Protein AF-A0A382FB65-F1 (afdb_monomer)

InterPro domains:
  IPR011604 PD-(D/E)XK endonuclease-like domain superfamily [G3DSA:3.90.320.10] (6-206)

Mean predicted aligned error: 3.59 Å

pLDDT: mean 94.36, std 4.96, range [77.88, 98.69]

Foldseek 3Di:
DDDPLVVVLVVLVVVVVVVCCVPPVPLQQAAELLCFPPDLLVVCCCHVVVDDDDDDDSVVSVVVVVVVVVLVVVLVVVVVVCVVVVWDKAAQDWFDDVVLSYIYGAHMAGQVQLAGEDEEEDEPVLVCLQDPPNHNCVSVLSVLLSQLCVVLRCVVVVGDRPWYWYWYAYPVPRDIDIDTHDNVSVVVNVVRSVVSVVQPVVPRHD

Secondary structure (DSSP, 8-state):
---HHHHHHHHHHHHHHHHHHHHHTT-TTSEEGGGTTS-HHHHIIIIIS-PPPPPPPHHHHHHHHHHHHHHHHHHHHHHHHHHHHT--EEEEEEEEEGGGTEEEEEEEEETTTTEEEEEEEE-HHHHHHHHSTT--GGGGHHHHHHHHHHHHHHHHTT----EEEEEEEETTT--EEEEE--THHHHHHHHHHHHHHHHHHTSS--

Radius of gyration: 18.07 Å; Cα contacts (8 Å, |Δi|>4): 282; chains: 1; bounding box: 47×38×48 Å

Solvent-accessible surface area (backbone atoms only — not comparable to full-atom values): 11468 Å² total; per-residue (Å²): 131,90,59,67,65,60,54,52,48,51,53,51,48,56,53,48,49,59,50,43,52,79,71,45,66,96,44,69,82,47,44,51,36,90,54,32,77,56,63,63,48,60,51,42,40,49,54,73,68,57,52,82,79,78,85,75,55,67,70,58,50,50,55,48,50,54,40,51,53,52,51,53,51,56,46,51,52,50,49,55,52,23,66,78,66,76,49,62,66,47,60,68,40,76,46,69,40,76,96,63,44,35,31,44,66,44,53,34,34,36,58,91,70,14,34,36,41,38,75,39,71,37,47,62,70,58,46,42,49,41,71,40,100,86,29,39,64,73,81,45,46,33,58,45,25,23,50,9,43,55,48,39,46,40,47,77,69,73,47,69,76,74,40,39,32,39,40,38,34,30,74,78,77,69,50,71,50,78,44,83,44,66,73,70,26,23,61,48,22,53,52,50,43,54,50,52,58,54,41,55,73,77,46,85,54,132

Nearest PDB structures (foldseek):
  5zyt-assembly2_B  TM=7.470E-01  e=3.017E-04  Homo sapiens
  8xa9-assembly2_B  TM=7.009E-01  e=2.349E-04  Homo sapiens
  3h4r-assembly1_A  TM=6.101E-01  e=4.341E-05  Escherichia coli K-12
  5zyu-assembly2_B  TM=4.968E-01  e=1.424E-04  Homo sapiens
  5ize-assembly1_A  TM=4.546E-01  e=1.160E+00  Hantaan virus 76-118

Organism: NCBI:txid408172

Structure (mmCIF, N/CA/C/O backbone):
data_AF-A0A382FB65-F1
#
_entry.id   AF-A0A382FB65-F1
#
loop_
_atom_site.group_PDB
_atom_site.id
_atom_site.type_symbol
_atom_site.label_atom_id
_atom_site.label_alt_id
_atom_site.label_comp_id
_atom_site.label_asym_id
_atom_site.label_entity_id
_atom_site.label_seq_id
_atom_site.pdbx_PDB_ins_code
_atom_site.Cartn_x
_atom_site.Cartn_y
_atom_site.Cartn_z
_atom_site.occupancy
_atom_site.B_iso_or_equiv
_atom_site.auth_seq_id
_atom_site.auth_comp_id
_atom_site.auth_asym_id
_atom_site.auth_atom_id
_atom_site.pdbx_PDB_model_num
ATOM 1 N N . MET A 1 1 ? 30.726 18.212 19.675 1.00 82.69 1 MET A N 1
ATOM 2 C CA . MET A 1 1 ? 29.339 18.648 19.953 1.00 82.69 1 MET A CA 1
ATOM 3 C C . MET A 1 1 ? 28.434 17.548 19.428 1.00 82.69 1 MET A C 1
ATOM 5 O O . MET A 1 1 ? 28.800 16.966 18.420 1.00 82.69 1 MET A O 1
ATOM 9 N N . ILE A 1 2 ? 27.359 17.194 20.128 1.00 92.12 2 ILE A N 1
ATOM 10 C CA . ILE A 1 2 ? 26.458 16.117 19.688 1.00 92.12 2 ILE A CA 1
ATOM 11 C C . ILE A 1 2 ? 25.580 16.652 18.548 1.00 92.12 2 ILE A C 1
ATOM 13 O O . ILE A 1 2 ? 24.953 17.694 18.733 1.00 92.12 2 ILE A O 1
ATOM 17 N N . ASP A 1 3 ? 25.543 15.957 17.407 1.00 95.50 3 ASP A N 1
ATOM 18 C CA . ASP A 1 3 ? 24.659 16.279 16.280 1.00 95.50 3 ASP A CA 1
ATOM 19 C C . ASP A 1 3 ? 23.391 15.419 16.339 1.00 95.50 3 ASP A C 1
ATOM 21 O O . ASP A 1 3 ? 23.409 14.211 16.107 1.00 95.50 3 ASP A O 1
ATOM 25 N N . LEU A 1 4 ? 22.271 16.049 16.687 1.00 95.44 4 LEU A N 1
ATOM 26 C CA . LEU A 1 4 ? 20.990 15.361 16.806 1.00 95.44 4 LEU A CA 1
ATOM 27 C C . LEU A 1 4 ? 20.395 14.973 15.442 1.00 95.44 4 LEU A C 1
ATOM 29 O O . LEU A 1 4 ? 19.645 13.999 15.377 1.00 95.44 4 LEU A O 1
ATOM 33 N N . PHE A 1 5 ? 20.716 15.704 14.367 1.00 94.31 5 PHE A N 1
ATOM 34 C CA . PHE A 1 5 ? 20.227 15.388 13.024 1.00 94.31 5 PHE A CA 1
ATOM 35 C C . PHE A 1 5 ? 20.862 14.097 12.522 1.00 94.31 5 PHE A C 1
ATOM 37 O O . PHE A 1 5 ? 20.145 13.196 12.098 1.00 94.31 5 PHE A O 1
ATOM 44 N N . GLU A 1 6 ? 22.184 13.984 12.655 1.00 95.31 6 GLU A N 1
ATOM 45 C CA . GLU A 1 6 ? 22.926 12.781 12.275 1.00 95.31 6 GLU A CA 1
ATOM 46 C C . GLU A 1 6 ? 22.459 11.557 13.078 1.00 95.31 6 GLU A C 1
ATOM 48 O O . GLU A 1 6 ? 22.200 10.502 12.503 1.00 95.31 6 GLU A O 1
ATOM 53 N N . ILE A 1 7 ? 22.263 11.702 14.397 1.00 96.62 7 ILE A N 1
ATOM 54 C CA . ILE A 1 7 ? 21.749 10.614 15.246 1.00 96.62 7 ILE A CA 1
ATOM 55 C C . ILE A 1 7 ? 20.376 10.134 14.762 1.00 96.62 7 ILE A C 1
ATOM 57 O O . ILE A 1 7 ? 20.132 8.928 14.694 1.00 96.62 7 ILE A O 1
ATOM 61 N N . TYR A 1 8 ? 19.468 11.059 14.443 1.00 96.25 8 TYR A N 1
ATOM 62 C CA . TYR A 1 8 ? 18.125 10.698 13.998 1.00 96.25 8 TYR A CA 1
ATOM 63 C C . TYR A 1 8 ? 18.118 10.087 12.592 1.00 96.25 8 TYR A C 1
ATOM 65 O O . TYR A 1 8 ? 17.403 9.113 12.359 1.00 96.25 8 TYR A O 1
ATOM 73 N N . ASP A 1 9 ? 18.931 10.611 11.674 1.00 95.69 9 ASP A N 1
ATOM 74 C CA . ASP A 1 9 ? 19.049 10.082 10.315 1.00 95.69 9 ASP A CA 1
ATOM 75 C C . ASP A 1 9 ? 19.632 8.668 10.317 1.00 95.69 9 ASP A C 1
ATOM 77 O O . ASP A 1 9 ? 19.057 7.778 9.691 1.00 95.69 9 ASP A O 1
ATOM 81 N N . ASN A 1 10 ? 20.694 8.431 11.092 1.00 94.69 10 ASN A N 1
ATOM 82 C CA . ASN A 1 10 ? 21.280 7.100 11.254 1.00 94.69 10 ASN A CA 1
ATOM 83 C C . ASN A 1 10 ? 20.271 6.120 11.864 1.00 94.69 10 ASN A C 1
ATOM 85 O O . ASN A 1 10 ? 20.082 5.028 11.340 1.00 94.69 10 ASN A O 1
ATOM 89 N N . TYR A 1 11 ? 19.524 6.542 12.891 1.00 95.31 11 TYR A N 1
ATOM 90 C CA . TYR A 1 11 ? 18.455 5.722 13.465 1.00 95.31 11 TYR A CA 1
ATOM 91 C C . TYR A 1 11 ? 17.378 5.330 12.434 1.00 95.31 11 TYR A C 1
ATOM 93 O O . TYR A 1 11 ? 16.867 4.208 12.462 1.00 95.31 11 TYR A O 1
ATOM 101 N N . ILE A 1 12 ? 17.004 6.239 11.524 1.00 94.94 12 ILE A N 1
ATOM 102 C CA . ILE A 1 12 ? 16.047 5.932 10.449 1.00 94.94 12 ILE A CA 1
ATOM 103 C C . ILE A 1 12 ? 16.643 4.931 9.453 1.00 94.94 12 ILE A C 1
ATOM 105 O O . ILE A 1 12 ? 15.925 4.028 9.016 1.00 94.94 12 ILE A O 1
ATOM 109 N N . LEU A 1 13 ? 17.918 5.084 9.088 1.00 90.69 13 LEU A N 1
ATOM 110 C CA . LEU A 1 13 ? 18.604 4.178 8.164 1.00 90.69 13 LEU A CA 1
ATOM 111 C C . LEU A 1 13 ? 18.709 2.762 8.742 1.00 90.69 13 LEU A C 1
ATOM 113 O O . LEU A 1 13 ? 18.286 1.822 8.074 1.00 90.69 13 LEU A O 1
ATOM 117 N N . ASP A 1 14 ? 19.112 2.624 10.006 1.00 90.94 14 ASP A N 1
ATOM 118 C CA . ASP A 1 14 ? 19.167 1.327 10.693 1.00 90.94 14 ASP A CA 1
ATOM 119 C C . ASP A 1 14 ? 17.791 0.636 10.684 1.00 90.94 14 ASP A C 1
ATOM 121 O O . ASP A 1 14 ? 17.655 -0.545 10.366 1.00 90.94 14 ASP A O 1
ATOM 125 N N . LYS A 1 15 ? 16.721 1.395 10.966 1.00 89.06 15 LYS A N 1
ATOM 126 C CA . LYS A 1 15 ? 15.343 0.876 10.940 1.00 89.06 15 LYS A CA 1
ATOM 127 C C . LYS A 1 15 ? 14.882 0.465 9.545 1.00 89.06 15 LYS A C 1
ATOM 129 O O . LYS A 1 15 ? 14.122 -0.497 9.418 1.00 89.06 15 LYS A O 1
ATOM 134 N N . ARG A 1 16 ? 15.292 1.198 8.507 1.00 84.81 16 ARG A N 1
ATOM 135 C CA . ARG A 1 16 ? 15.015 0.834 7.112 1.00 84.81 16 ARG A CA 1
ATOM 136 C C . ARG A 1 16 ? 15.675 -0.497 6.788 1.00 84.81 16 ARG A C 1
ATOM 138 O O . ARG A 1 16 ? 15.003 -1.341 6.205 1.00 84.81 16 ARG A O 1
ATOM 145 N N . ASP A 1 17 ? 16.935 -0.671 7.160 1.00 82.75 17 ASP A N 1
ATOM 146 C CA . ASP A 1 17 ? 17.715 -1.862 6.820 1.00 82.75 17 ASP A CA 1
ATOM 147 C C . ASP A 1 17 ? 17.138 -3.099 7.509 1.00 82.75 17 ASP A C 1
ATOM 149 O O . ASP A 1 17 ? 16.812 -4.068 6.828 1.00 82.75 17 ASP A O 1
ATOM 153 N N . GLU A 1 18 ? 16.802 -3.002 8.801 1.00 83.44 18 GLU A N 1
ATOM 154 C CA . GLU A 1 18 ? 16.076 -4.058 9.522 1.00 83.44 18 GLU A CA 1
ATOM 155 C C . GLU A 1 18 ? 14.759 -4.460 8.825 1.00 83.44 18 GLU A C 1
ATOM 157 O O . GLU A 1 18 ? 14.391 -5.637 8.782 1.00 83.44 18 GLU A O 1
ATOM 162 N N . ASN A 1 19 ? 13.997 -3.483 8.320 1.00 80.19 19 ASN A N 1
ATOM 163 C CA . ASN A 1 19 ? 12.738 -3.742 7.620 1.00 80.19 19 ASN A CA 1
ATOM 164 C C . ASN A 1 19 ? 12.969 -4.305 6.216 1.00 80.19 19 ASN A C 1
ATOM 166 O O . ASN A 1 19 ? 12.187 -5.141 5.760 1.00 80.19 19 ASN A O 1
ATOM 170 N N . TYR A 1 20 ? 14.006 -3.832 5.526 1.00 77.88 20 TYR A N 1
ATOM 171 C CA . TYR A 1 20 ? 14.356 -4.278 4.189 1.00 77.88 20 TYR A CA 1
ATOM 172 C C . TYR A 1 20 ? 14.809 -5.733 4.213 1.00 77.88 20 TYR A C 1
ATOM 174 O O . TYR A 1 20 ? 14.265 -6.534 3.463 1.00 77.88 20 TYR A O 1
ATOM 182 N N . GLU A 1 21 ? 15.723 -6.089 5.113 1.00 79.12 21 GLU A N 1
ATOM 183 C CA . GLU A 1 21 ? 16.210 -7.459 5.297 1.00 79.12 21 GLU A CA 1
ATOM 184 C C . GLU A 1 21 ? 15.044 -8.417 5.557 1.00 79.12 21 GLU A C 1
ATOM 186 O O . GLU A 1 21 ? 14.826 -9.360 4.798 1.00 79.12 21 GLU A O 1
ATOM 191 N N . LYS A 1 22 ? 14.186 -8.098 6.537 1.00 79.12 22 LYS A N 1
ATOM 192 C CA . LYS A 1 22 ? 13.009 -8.921 6.872 1.00 79.12 22 LYS A CA 1
ATOM 193 C C . LYS A 1 22 ? 12.047 -9.120 5.708 1.00 79.12 22 LYS A C 1
ATOM 195 O O . LYS A 1 22 ? 11.387 -10.154 5.636 1.00 79.12 22 LYS A O 1
ATOM 200 N N . ARG A 1 23 ? 11.885 -8.107 4.853 1.00 80.62 23 ARG A N 1
ATOM 201 C CA . ARG A 1 23 ? 10.873 -8.122 3.794 1.00 80.62 23 ARG A CA 1
ATOM 202 C C . ARG A 1 23 ? 11.422 -8.550 2.450 1.00 80.62 23 ARG A C 1
ATOM 204 O O . ARG A 1 23 ? 10.651 -9.099 1.684 1.00 80.62 23 ARG A O 1
ATOM 211 N N . TYR A 1 24 ? 12.666 -8.286 2.091 1.00 77.88 24 TYR A N 1
ATOM 212 C CA . TYR A 1 24 ? 13.114 -8.391 0.698 1.00 77.88 24 TYR A CA 1
ATOM 213 C C . TYR A 1 24 ? 14.272 -9.355 0.494 1.00 77.88 24 TYR A C 1
ATOM 215 O O . TYR A 1 24 ? 14.409 -9.854 -0.623 1.00 77.88 24 TYR A O 1
ATOM 223 N N . GLU A 1 25 ? 15.034 -9.697 1.536 1.00 80.00 25 GLU A N 1
ATOM 224 C CA . GLU A 1 25 ? 16.125 -10.661 1.400 1.00 80.00 25 GLU A CA 1
ATOM 225 C C . GLU A 1 25 ? 15.598 -11.998 0.841 1.00 80.00 25 GLU A C 1
ATOM 227 O O . GLU A 1 25 ? 14.584 -12.537 1.294 1.00 80.00 25 GLU A O 1
ATOM 232 N N . GLY A 1 26 ? 16.236 -12.488 -0.228 1.00 80.25 26 GLY A N 1
ATOM 233 C CA . GLY A 1 26 ? 15.869 -13.738 -0.904 1.00 80.25 26 GLY A CA 1
ATOM 234 C C . GLY A 1 26 ? 14.606 -13.688 -1.774 1.00 80.25 26 GLY A C 1
ATOM 235 O O . GLY A 1 26 ? 14.193 -14.724 -2.291 1.00 80.25 26 GLY A O 1
ATOM 236 N N . ASN A 1 27 ? 13.990 -12.516 -1.966 1.00 84.00 27 ASN A N 1
ATOM 237 C CA . ASN A 1 27 ? 12.722 -12.370 -2.690 1.00 84.00 27 ASN A CA 1
ATOM 238 C C . ASN A 1 27 ? 12.809 -11.455 -3.926 1.00 84.00 27 ASN A C 1
ATOM 240 O O . ASN A 1 27 ? 11.786 -10.951 -4.400 1.00 84.00 27 ASN A O 1
ATOM 244 N N . ASP A 1 28 ? 14.014 -11.254 -4.459 1.00 81.50 28 ASP A N 1
ATOM 245 C CA . ASP A 1 28 ? 14.298 -10.308 -5.550 1.00 81.50 28 ASP A CA 1
ATOM 246 C C . ASP A 1 28 ? 13.576 -10.639 -6.865 1.00 81.50 28 ASP A C 1
ATOM 248 O O . ASP A 1 28 ? 13.350 -9.761 -7.697 1.00 81.50 28 ASP A O 1
ATOM 252 N N . ASP A 1 29 ? 13.180 -11.898 -7.055 1.00 87.12 29 ASP A N 1
ATOM 253 C CA . ASP A 1 29 ? 12.521 -12.353 -8.281 1.00 87.12 29 ASP A CA 1
ATOM 254 C C . ASP A 1 29 ? 11.001 -12.098 -8.283 1.00 87.12 29 ASP A C 1
ATOM 256 O O . ASP A 1 29 ? 10.340 -12.307 -9.303 1.00 87.12 29 ASP A O 1
ATOM 260 N N . TRP A 1 30 ? 10.422 -11.628 -7.173 1.00 93.06 30 TRP A N 1
ATOM 261 C CA . TRP A 1 30 ? 8.984 -11.388 -7.045 1.00 93.06 30 TRP A CA 1
ATOM 262 C C . TRP A 1 30 ? 8.600 -9.931 -7.302 1.00 93.06 30 TRP A C 1
ATOM 264 O O . TRP A 1 30 ? 9.075 -9.019 -6.626 1.00 93.06 30 TRP A O 1
ATOM 274 N N . LEU A 1 31 ? 7.614 -9.701 -8.174 1.00 94.19 31 LEU A N 1
ATOM 275 C CA . LEU A 1 31 ? 7.005 -8.377 -8.337 1.00 94.19 31 LEU A CA 1
ATOM 276 C C . LEU A 1 31 ? 6.307 -7.947 -7.040 1.00 94.19 31 LEU A C 1
ATOM 278 O O . LEU A 1 31 ? 5.618 -8.748 -6.414 1.00 94.19 31 LEU A O 1
ATOM 282 N N . HIS A 1 32 ? 6.409 -6.671 -6.663 1.00 93.94 32 HIS A N 1
ATOM 283 C CA . HIS A 1 32 ? 5.749 -6.159 -5.460 1.00 93.94 32 HIS A CA 1
ATOM 284 C C . HIS A 1 32 ? 4.485 -5.347 -5.783 1.00 93.94 32 HIS A C 1
ATOM 286 O O . HIS A 1 32 ? 4.504 -4.479 -6.665 1.00 93.94 32 HIS A O 1
ATOM 292 N N . ALA A 1 33 ? 3.387 -5.572 -5.047 1.00 95.00 33 ALA A N 1
ATOM 293 C CA . ALA A 1 33 ? 2.108 -4.913 -5.339 1.00 95.00 33 ALA A CA 1
ATOM 294 C C . ALA A 1 33 ? 2.133 -3.384 -5.177 1.00 95.00 33 ALA A C 1
ATOM 296 O O . ALA A 1 33 ? 1.368 -2.692 -5.845 1.00 95.00 33 ALA A O 1
ATOM 297 N N . SER A 1 34 ? 3.049 -2.833 -4.372 1.00 92.12 34 SER A N 1
ATOM 298 C CA . SER A 1 34 ? 3.264 -1.375 -4.284 1.00 92.12 34 SER A CA 1
ATOM 299 C C . SER A 1 34 ? 3.702 -0.740 -5.606 1.00 92.12 34 SER A C 1
ATOM 301 O O . SER A 1 34 ? 3.573 0.471 -5.786 1.00 92.12 34 SER A O 1
ATOM 303 N N . GLY A 1 35 ? 4.195 -1.545 -6.550 1.00 91.62 35 GLY A N 1
ATOM 304 C CA . GLY A 1 35 ? 4.486 -1.089 -7.897 1.00 91.62 35 GLY A CA 1
ATOM 305 C C . GLY A 1 35 ? 3.300 -1.130 -8.861 1.00 91.62 35 GLY A C 1
ATOM 306 O O . GLY A 1 35 ? 3.437 -0.688 -9.997 1.00 91.62 35 GLY A O 1
ATOM 307 N N . ALA A 1 36 ? 2.137 -1.624 -8.439 1.00 93.94 36 ALA A N 1
ATOM 308 C CA . ALA A 1 36 ? 0.966 -1.733 -9.295 1.00 93.94 36 ALA A CA 1
ATOM 309 C C . ALA A 1 36 ? 0.583 -0.395 -9.951 1.00 93.94 36 ALA A C 1
ATOM 311 O O . ALA A 1 36 ? 0.568 0.665 -9.324 1.00 93.94 36 ALA A O 1
ATOM 312 N N . GLY A 1 37 ? 0.241 -0.446 -11.239 1.00 90.06 37 GLY A N 1
ATOM 313 C CA . GLY A 1 37 ? -0.134 0.736 -12.015 1.00 90.06 37 GLY A CA 1
ATOM 314 C C . GLY A 1 37 ? 1.028 1.670 -12.375 1.00 90.06 37 GLY A C 1
ATOM 315 O O . GLY A 1 37 ? 0.777 2.716 -12.972 1.00 90.06 37 GLY A O 1
ATOM 316 N N . MET A 1 38 ? 2.281 1.318 -12.056 1.00 91.06 38 MET A N 1
ATOM 317 C CA . MET A 1 38 ? 3.459 2.047 -12.533 1.00 91.06 38 MET A CA 1
ATOM 318 C C . MET A 1 38 ? 3.840 1.654 -13.970 1.00 91.06 38 MET A C 1
ATOM 320 O O . MET A 1 38 ? 3.334 0.683 -14.541 1.00 91.06 38 MET A O 1
ATOM 324 N N . CYS A 1 39 ? 4.770 2.426 -14.545 1.00 91.94 39 CYS A N 1
ATOM 325 C CA . CYS A 1 39 ? 5.394 2.148 -15.837 1.00 91.94 39 CYS A CA 1
ATOM 326 C C . CYS A 1 39 ? 5.983 0.730 -15.876 1.00 91.94 39 CYS A C 1
ATOM 328 O O . CYS A 1 39 ? 6.799 0.368 -15.030 1.00 91.94 39 CYS A O 1
ATOM 330 N N . VAL A 1 40 ? 5.621 -0.053 -16.896 1.00 93.00 40 VAL A N 1
ATOM 331 C CA . VAL A 1 40 ? 6.067 -1.450 -17.037 1.00 93.00 40 VAL A CA 1
ATOM 332 C C . VAL A 1 40 ? 7.591 -1.543 -17.161 1.00 93.00 40 VAL A C 1
ATOM 334 O O . VAL A 1 40 ? 8.199 -2.424 -16.561 1.00 93.00 40 VAL A O 1
ATOM 337 N N . ARG A 1 41 ? 8.237 -0.582 -17.834 1.00 93.44 41 ARG A N 1
ATOM 338 C CA . ARG A 1 41 ? 9.705 -0.519 -17.926 1.00 93.44 41 ARG A CA 1
ATOM 339 C C . ARG A 1 41 ? 10.374 -0.348 -16.565 1.00 93.44 41 ARG A C 1
ATOM 341 O O . ARG A 1 41 ? 11.458 -0.873 -16.357 1.00 93.44 41 ARG A O 1
ATOM 348 N N . LYS A 1 42 ? 9.722 0.334 -15.615 1.00 91.69 42 LYS A N 1
ATOM 349 C CA . LYS A 1 42 ? 10.233 0.448 -14.242 1.00 91.69 42 LYS A CA 1
ATOM 350 C C . LYS A 1 42 ? 10.281 -0.919 -13.563 1.00 91.69 42 LYS A C 1
ATOM 352 O O . LYS A 1 42 ? 11.255 -1.211 -12.882 1.00 91.69 42 LYS A O 1
ATOM 357 N N . HI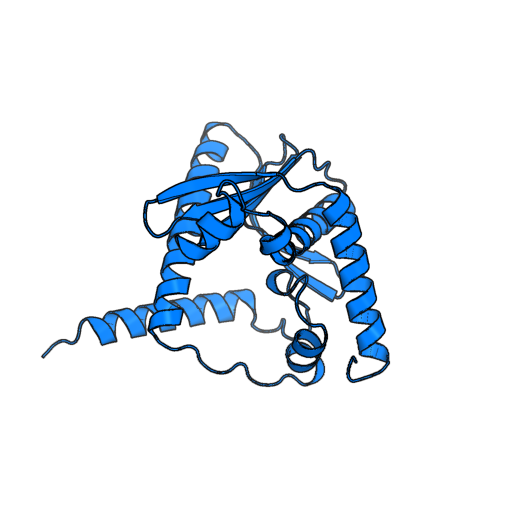S A 1 43 ? 9.270 -1.760 -13.785 1.00 91.94 43 HIS A N 1
ATOM 358 C CA . HIS A 1 43 ? 9.324 -3.145 -13.328 1.00 91.94 43 HIS A CA 1
ATOM 359 C C . HIS A 1 43 ? 10.422 -3.920 -14.057 1.00 91.94 43 HIS A C 1
ATOM 361 O O . HIS A 1 43 ? 11.196 -4.609 -13.412 1.00 91.94 43 HIS A O 1
ATOM 367 N N . TYR A 1 44 ? 10.529 -3.785 -15.380 1.00 93.50 44 TYR A N 1
ATOM 368 C CA . TYR A 1 44 ? 11.546 -4.504 -16.149 1.00 93.50 44 TYR A CA 1
ATOM 369 C C . TYR A 1 44 ? 12.965 -4.208 -15.636 1.00 93.50 44 TYR A C 1
ATOM 371 O O . TYR A 1 44 ? 13.712 -5.124 -15.313 1.00 93.50 44 TYR A O 1
ATOM 379 N N . TYR A 1 45 ? 13.310 -2.931 -15.459 1.00 92.50 45 TYR A N 1
ATOM 380 C CA . TYR A 1 45 ? 14.629 -2.548 -14.955 1.00 92.50 45 TYR A CA 1
ATOM 381 C C . TYR A 1 45 ? 14.895 -3.011 -13.519 1.00 92.50 45 TYR A C 1
ATOM 383 O O . TYR A 1 45 ? 16.021 -3.380 -13.203 1.00 92.50 45 TYR A O 1
ATOM 391 N N . ALA A 1 46 ? 13.877 -3.002 -12.656 1.00 88.81 46 ALA A N 1
ATOM 392 C CA . ALA A 1 46 ? 14.029 -3.436 -11.272 1.00 88.81 46 ALA A CA 1
ATOM 393 C C . ALA A 1 46 ? 14.149 -4.965 -11.141 1.00 88.81 46 ALA A C 1
ATOM 395 O O . ALA A 1 46 ? 14.951 -5.442 -10.351 1.00 88.81 46 ALA A O 1
ATOM 396 N N . TYR A 1 47 ? 13.367 -5.726 -11.911 1.00 88.44 47 TYR A N 1
ATOM 397 C CA . TYR A 1 47 ? 13.184 -7.167 -11.694 1.00 88.44 47 TYR A CA 1
ATOM 398 C C . TYR A 1 47 ? 13.900 -8.052 -12.714 1.00 88.44 47 TYR A C 1
ATOM 400 O O . TYR A 1 47 ? 14.340 -9.144 -12.370 1.00 88.44 47 TYR A O 1
ATOM 408 N N . VAL A 1 48 ? 14.014 -7.604 -13.967 1.00 89.56 48 VAL A N 1
ATOM 409 C CA . VAL A 1 48 ? 14.686 -8.366 -15.031 1.00 89.56 48 VAL A CA 1
ATOM 410 C C . VAL A 1 48 ? 16.156 -7.972 -15.107 1.00 89.56 48 VAL A C 1
ATOM 412 O O . VAL A 1 48 ? 17.026 -8.827 -14.991 1.00 89.56 48 VAL A O 1
ATOM 415 N N . GLU A 1 49 ? 16.438 -6.673 -15.229 1.00 90.81 49 GLU A N 1
ATOM 416 C CA . GLU A 1 49 ? 17.818 -6.162 -15.314 1.00 90.81 49 GLU A CA 1
ATOM 417 C C . GLU A 1 49 ? 18.489 -6.006 -13.941 1.00 90.81 49 GLU A C 1
ATOM 419 O O . GLU A 1 49 ? 19.696 -5.789 -13.871 1.00 90.81 49 GLU A O 1
ATOM 424 N N . LYS A 1 50 ? 17.713 -6.093 -12.851 1.00 89.06 50 LYS A N 1
ATOM 425 C CA . LYS A 1 50 ? 18.183 -5.961 -11.460 1.00 89.06 50 LYS A CA 1
ATOM 426 C C . LYS A 1 50 ? 19.046 -4.712 -11.240 1.00 89.06 50 LYS A C 1
ATOM 428 O O . LYS A 1 50 ? 20.060 -4.750 -10.543 1.00 89.06 50 LYS A O 1
ATOM 433 N N . LEU A 1 51 ? 18.649 -3.593 -11.855 1.00 89.19 51 LEU A N 1
ATOM 434 C CA . LEU A 1 51 ? 19.370 -2.335 -11.697 1.00 89.19 51 LEU A CA 1
ATOM 435 C C . LEU A 1 51 ? 19.277 -1.850 -10.243 1.00 89.19 51 LEU A C 1
ATOM 437 O O . LEU A 1 51 ? 18.196 -1.910 -9.647 1.00 89.19 51 LEU A O 1
ATOM 441 N N . PRO A 1 52 ? 20.376 -1.317 -9.678 1.00 83.81 52 PRO A N 1
ATOM 442 C CA . PRO A 1 52 ? 20.366 -0.808 -8.318 1.00 83.81 52 PRO A CA 1
ATOM 443 C C . PRO A 1 52 ? 19.384 0.359 -8.196 1.00 83.81 52 PRO A C 1
ATOM 445 O O . PRO A 1 52 ? 19.282 1.221 -9.076 1.00 83.81 52 PRO A O 1
ATOM 448 N N . THR A 1 53 ? 18.664 0.401 -7.077 1.00 79.38 53 THR A N 1
ATOM 449 C CA . THR A 1 53 ? 17.831 1.558 -6.750 1.00 79.38 53 THR A CA 1
ATOM 450 C C . THR A 1 53 ? 18.739 2.655 -6.200 1.00 79.38 53 THR A C 1
ATOM 452 O O . THR A 1 53 ? 19.527 2.371 -5.303 1.00 79.38 53 THR A O 1
ATOM 455 N N . PRO A 1 54 ? 18.660 3.897 -6.708 1.00 83.31 54 PRO A N 1
ATOM 456 C CA . PRO A 1 54 ? 19.445 4.987 -6.151 1.00 83.31 54 PRO A CA 1
ATOM 457 C C . PRO A 1 54 ? 19.025 5.263 -4.708 1.00 83.31 54 PRO A C 1
ATOM 459 O O . PRO A 1 54 ? 17.826 5.237 -4.389 1.00 83.31 54 PRO A O 1
ATOM 462 N N . ASP A 1 55 ? 20.013 5.584 -3.876 1.00 85.69 55 ASP A N 1
ATOM 463 C CA . ASP A 1 55 ? 19.787 5.975 -2.492 1.00 85.69 55 ASP A CA 1
ATOM 464 C C . ASP A 1 55 ? 18.843 7.175 -2.400 1.00 85.69 55 ASP A C 1
ATOM 466 O O . ASP A 1 55 ? 18.766 8.040 -3.281 1.00 85.69 55 ASP A O 1
ATOM 470 N N . LYS A 1 56 ? 18.077 7.199 -1.313 1.00 88.19 56 LYS A N 1
ATOM 471 C CA . LYS A 1 56 ? 17.191 8.308 -0.973 1.00 88.19 56 LYS A CA 1
ATOM 472 C C . LYS A 1 56 ? 17.910 9.259 -0.032 1.00 88.19 56 LYS A C 1
ATOM 474 O O . LYS A 1 56 ? 18.630 8.816 0.857 1.00 88.19 56 LYS A O 1
ATOM 479 N N . ASP A 1 57 ? 17.680 10.555 -0.218 1.00 92.75 57 ASP A N 1
ATOM 480 C CA . ASP A 1 57 ? 18.149 11.571 0.722 1.00 92.75 57 ASP A CA 1
ATOM 481 C C . ASP A 1 57 ? 17.464 11.438 2.096 1.00 92.75 57 ASP A C 1
ATOM 483 O O . ASP A 1 57 ? 16.420 10.788 2.246 1.00 92.75 57 ASP A O 1
ATOM 487 N N . SER A 1 58 ? 18.064 12.056 3.118 1.00 92.94 58 SER A N 1
ATOM 488 C CA . SER A 1 58 ? 17.563 11.991 4.494 1.00 92.94 58 SER A CA 1
ATOM 489 C C . SER A 1 58 ? 16.161 12.585 4.637 1.00 92.94 58 SER A C 1
ATOM 491 O O . SER A 1 58 ? 15.348 12.059 5.396 1.00 92.94 58 SER A O 1
ATOM 493 N N . ASP A 1 59 ? 15.815 13.611 3.858 1.00 92.94 59 ASP A N 1
ATOM 494 C CA . ASP A 1 59 ? 14.472 14.197 3.857 1.00 92.94 59 ASP A CA 1
ATOM 495 C C . ASP A 1 59 ? 13.410 13.199 3.383 1.00 92.94 59 ASP A C 1
ATOM 497 O O . ASP A 1 59 ? 12.368 13.026 4.022 1.00 92.94 59 ASP A O 1
ATOM 501 N N . THR A 1 60 ? 13.690 12.472 2.306 1.00 92.50 60 THR A N 1
ATOM 502 C CA . THR A 1 60 ? 12.837 11.394 1.805 1.00 92.50 60 THR A CA 1
ATOM 503 C C . THR A 1 60 ? 12.726 10.270 2.830 1.00 92.50 60 THR A C 1
ATOM 505 O O . THR A 1 60 ? 11.627 9.767 3.076 1.00 92.50 60 THR A O 1
ATOM 508 N N . MET A 1 61 ? 13.835 9.907 3.477 1.00 93.75 61 MET A N 1
ATOM 509 C CA . MET A 1 61 ? 13.844 8.882 4.521 1.00 93.75 61 MET A CA 1
ATOM 510 C C . MET A 1 61 ? 12.982 9.273 5.730 1.00 93.75 61 MET A C 1
ATOM 512 O O . MET A 1 61 ? 12.185 8.463 6.206 1.00 93.75 61 MET A O 1
ATOM 516 N N . ARG A 1 62 ? 13.041 10.531 6.178 1.00 94.56 62 ARG A N 1
ATOM 517 C CA . ARG A 1 62 ? 12.168 11.059 7.243 1.00 94.56 62 ARG A CA 1
ATOM 518 C C . ARG A 1 62 ? 10.694 11.051 6.831 1.00 94.56 62 ARG A C 1
ATOM 520 O O . ARG A 1 62 ? 9.826 10.722 7.641 1.00 94.56 62 ARG A O 1
ATOM 527 N N . LEU A 1 63 ? 10.389 11.365 5.568 1.00 93.50 63 LEU A N 1
ATOM 528 C CA . LEU A 1 63 ? 9.020 11.297 5.045 1.00 93.50 63 LEU A CA 1
ATOM 529 C C .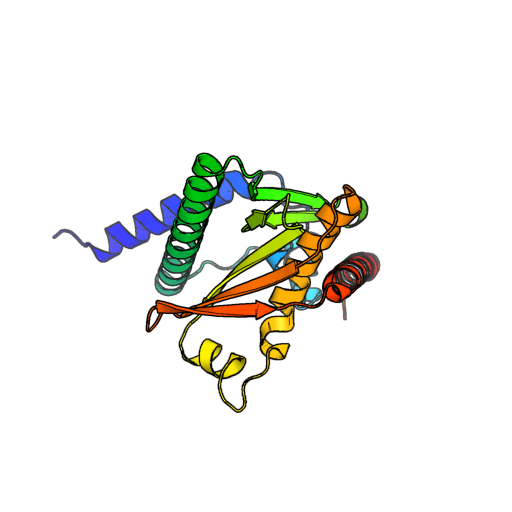 LEU A 1 63 ? 8.464 9.869 5.044 1.00 93.50 63 LEU A C 1
ATOM 531 O O . LEU A 1 63 ? 7.276 9.702 5.336 1.00 93.50 63 LEU A O 1
ATOM 535 N N . PHE A 1 64 ? 9.289 8.868 4.726 1.00 92.69 64 PHE A N 1
ATOM 536 C CA . PHE A 1 64 ? 8.916 7.456 4.834 1.00 92.69 64 PHE A CA 1
ATOM 537 C C . PHE A 1 64 ? 8.721 7.045 6.286 1.00 92.69 64 PHE A C 1
ATOM 539 O O . PHE A 1 64 ? 7.680 6.479 6.606 1.00 92.69 64 PHE A O 1
ATOM 546 N N . ARG A 1 65 ? 9.627 7.451 7.183 1.00 94.94 65 ARG A N 1
ATOM 547 C CA . ARG A 1 65 ? 9.489 7.182 8.617 1.00 94.94 65 ARG A CA 1
ATOM 548 C C . ARG A 1 65 ? 8.171 7.709 9.182 1.00 94.94 65 ARG A C 1
ATOM 550 O O . ARG A 1 65 ? 7.513 7.010 9.947 1.00 94.94 65 ARG A O 1
ATOM 557 N N . LEU A 1 66 ? 7.768 8.923 8.811 1.00 95.50 66 LEU A N 1
ATOM 558 C CA . LEU A 1 66 ? 6.477 9.474 9.226 1.00 95.50 66 LEU A CA 1
ATOM 559 C C . LEU A 1 66 ? 5.299 8.651 8.677 1.00 95.50 66 LEU A C 1
ATOM 561 O O . LEU A 1 66 ? 4.308 8.465 9.377 1.00 95.50 66 LEU A O 1
ATOM 565 N N . GLY A 1 67 ? 5.417 8.132 7.452 1.00 95.44 67 GLY A N 1
ATOM 566 C CA . GLY A 1 67 ? 4.466 7.172 6.891 1.00 95.44 67 GLY A CA 1
ATOM 567 C C . GLY A 1 67 ? 4.344 5.912 7.747 1.00 95.44 67 GLY A C 1
ATOM 568 O O . GLY A 1 67 ? 3.243 5.582 8.181 1.00 95.44 67 GLY A O 1
ATOM 569 N N . ASP A 1 68 ? 5.475 5.275 8.050 1.00 94.81 68 ASP A N 1
ATOM 570 C CA . ASP A 1 68 ? 5.532 4.045 8.846 1.00 94.81 68 ASP A CA 1
ATOM 571 C C . ASP A 1 68 ? 4.945 4.235 10.246 1.00 94.81 68 ASP A C 1
ATOM 573 O O . ASP A 1 68 ? 4.221 3.371 10.737 1.00 94.81 68 ASP A O 1
ATOM 577 N N . LEU A 1 69 ? 5.236 5.371 10.891 1.00 96.44 69 LEU A N 1
ATOM 578 C CA . LEU A 1 69 ? 4.694 5.698 12.210 1.00 96.44 69 LEU A CA 1
ATOM 579 C C . LEU A 1 69 ? 3.165 5.784 12.180 1.00 96.44 69 LEU A C 1
ATOM 581 O O . LEU A 1 69 ? 2.518 5.195 13.040 1.00 96.44 69 LEU A O 1
ATOM 585 N N . VAL A 1 70 ? 2.595 6.461 11.179 1.00 97.81 70 VAL A N 1
ATOM 586 C CA . VAL A 1 70 ? 1.137 6.578 11.028 1.00 97.81 70 VAL A CA 1
ATOM 587 C C . VAL A 1 70 ? 0.499 5.220 10.730 1.00 97.81 70 VAL A C 1
ATOM 589 O O . VAL A 1 70 ? -0.488 4.873 11.370 1.00 97.81 70 VAL A O 1
ATOM 592 N N . HIS A 1 71 ? 1.060 4.435 9.803 1.00 97.88 71 HIS A N 1
ATOM 593 C CA . HIS A 1 71 ? 0.549 3.091 9.499 1.00 97.88 71 HIS A CA 1
ATOM 594 C C . HIS A 1 71 ? 0.559 2.212 10.752 1.00 97.88 71 HIS A C 1
ATOM 596 O O . HIS A 1 71 ? -0.485 1.695 11.146 1.00 97.88 71 HIS A O 1
ATOM 602 N N . THR A 1 72 ? 1.712 2.137 11.424 1.00 97.12 72 THR A N 1
ATOM 603 C CA . THR A 1 72 ? 1.902 1.317 12.627 1.00 97.12 72 THR A CA 1
ATOM 604 C C . THR A 1 72 ? 0.915 1.699 13.729 1.00 97.12 72 THR A C 1
ATOM 606 O O . THR A 1 72 ? 0.368 0.821 14.392 1.00 97.12 72 THR A O 1
ATOM 609 N N . ASP A 1 73 ? 0.693 2.994 13.959 1.00 98.12 73 ASP A N 1
ATOM 610 C CA . ASP A 1 73 ? -0.212 3.473 15.008 1.00 98.12 73 ASP A CA 1
ATOM 611 C C . ASP A 1 73 ? -1.675 3.111 14.707 1.00 98.12 73 ASP A C 1
ATOM 613 O O . ASP A 1 73 ? -2.370 2.535 15.545 1.00 98.12 73 ASP A O 1
ATOM 617 N N . MET A 1 74 ? -2.120 3.336 13.467 1.00 98.31 74 MET A N 1
ATOM 618 C CA . MET A 1 74 ? -3.476 2.988 13.028 1.00 98.31 74 MET A CA 1
ATOM 619 C C . MET A 1 74 ? -3.728 1.475 13.048 1.00 98.31 74 MET A C 1
ATOM 621 O O . MET A 1 74 ? -4.800 1.025 13.450 1.00 98.31 74 MET A O 1
ATOM 625 N N . GLN A 1 75 ? -2.739 0.682 12.642 1.00 98.44 75 GLN A N 1
ATOM 626 C CA . GLN A 1 75 ? -2.796 -0.777 12.678 1.00 98.44 75 GLN A CA 1
ATOM 627 C C . GLN A 1 75 ? -2.845 -1.311 14.110 1.00 98.44 75 GLN A C 1
ATOM 629 O O . GLN A 1 75 ? -3.657 -2.181 14.409 1.00 98.44 75 GLN A O 1
ATOM 634 N N . LYS A 1 76 ? -2.041 -0.759 15.026 1.00 98.50 76 LYS A N 1
ATOM 635 C CA . LYS A 1 76 ? -2.111 -1.110 16.453 1.00 98.50 76 LYS A CA 1
ATOM 636 C C . LYS A 1 76 ? -3.472 -0.783 17.056 1.00 98.50 76 LYS A C 1
ATOM 638 O O . LYS A 1 76 ? -3.988 -1.584 17.828 1.00 98.50 76 LYS A O 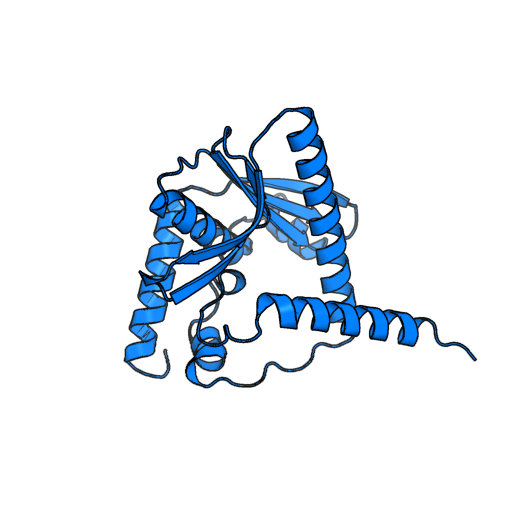1
ATOM 643 N N . ALA A 1 77 ? -4.059 0.357 16.692 1.00 98.38 77 ALA A N 1
ATOM 644 C CA . ALA A 1 77 ? -5.404 0.713 17.131 1.00 98.38 77 ALA A CA 1
ATOM 645 C C . ALA A 1 77 ? -6.454 -0.296 16.629 1.00 98.38 77 ALA A C 1
ATOM 647 O O . ALA A 1 77 ? -7.321 -0.704 17.400 1.00 98.38 77 ALA A O 1
ATOM 648 N N . LEU A 1 78 ? -6.349 -0.743 15.370 1.00 98.31 78 LEU A N 1
ATOM 649 C CA . LEU A 1 78 ? -7.207 -1.804 14.836 1.00 98.31 78 LEU A CA 1
ATOM 650 C C . LEU A 1 78 ? -6.996 -3.133 15.572 1.00 98.31 78 LEU A C 1
ATOM 652 O O . LEU A 1 78 ? -7.981 -3.770 15.925 1.00 98.31 78 LEU A O 1
ATOM 656 N N . GLN A 1 79 ? -5.746 -3.535 15.822 1.00 98.50 79 GLN A N 1
ATOM 657 C CA . GLN A 1 79 ? -5.441 -4.779 16.532 1.00 98.50 79 GLN A CA 1
ATOM 658 C C . GLN A 1 79 ? -6.031 -4.775 17.944 1.00 98.50 79 GLN A C 1
ATOM 660 O O . GLN A 1 79 ? -6.705 -5.725 18.317 1.00 98.50 79 GLN A O 1
ATOM 665 N N . LEU A 1 80 ? -5.844 -3.686 18.699 1.00 98.50 80 LEU A N 1
ATOM 666 C CA . LEU A 1 80 ? -6.399 -3.556 20.047 1.00 98.50 80 LEU A CA 1
ATOM 667 C C . LEU A 1 80 ? -7.926 -3.700 20.037 1.00 98.50 80 LEU A C 1
ATOM 669 O O . LEU A 1 80 ? -8.485 -4.455 20.827 1.00 98.50 80 LEU A O 1
ATOM 673 N N . TYR A 1 81 ? -8.597 -3.012 19.110 1.00 98.25 81 TYR A N 1
ATOM 674 C CA . TYR A 1 81 ? -10.044 -3.127 18.959 1.00 98.25 81 TYR A CA 1
ATOM 675 C C . TYR A 1 81 ? -10.467 -4.551 18.575 1.00 98.25 81 TYR A C 1
ATOM 677 O O . TYR A 1 81 ? -11.445 -5.069 19.111 1.00 98.25 81 TYR A O 1
ATOM 685 N N . ALA A 1 82 ? -9.739 -5.196 17.662 1.00 98.25 82 ALA A N 1
ATOM 686 C CA . ALA A 1 82 ? -10.016 -6.561 17.239 1.00 98.25 82 ALA A CA 1
ATOM 687 C C . ALA A 1 82 ? -9.880 -7.558 18.398 1.00 98.25 82 ALA A C 1
ATOM 689 O O . ALA A 1 82 ? -10.770 -8.385 18.580 1.00 98.25 82 ALA A O 1
ATOM 690 N N . ASP A 1 83 ? -8.839 -7.426 19.224 1.00 98.12 83 ASP A N 1
ATOM 691 C CA . ASP A 1 83 ? -8.604 -8.278 20.394 1.00 98.12 83 ASP A CA 1
ATOM 692 C C . ASP A 1 83 ? -9.734 -8.139 21.430 1.00 98.12 83 ASP A C 1
ATOM 694 O O . ASP A 1 83 ? -10.247 -9.136 21.939 1.00 98.12 83 ASP A O 1
ATOM 698 N N . GLU A 1 84 ? -10.174 -6.907 21.710 1.00 98.25 84 GLU A N 1
ATOM 699 C CA . GLU A 1 84 ? -11.262 -6.624 22.659 1.00 98.25 84 GLU A CA 1
ATOM 700 C C . GLU A 1 84 ? -12.631 -7.127 22.180 1.00 98.25 84 GLU A C 1
ATOM 702 O O . GLU A 1 84 ? -13.505 -7.426 22.997 1.00 98.25 84 GLU A O 1
ATOM 707 N N . ASN A 1 85 ? -12.825 -7.218 20.863 1.00 98.06 85 ASN A N 1
ATOM 708 C CA . ASN A 1 85 ? -14.099 -7.587 20.243 1.00 98.06 85 ASN A CA 1
ATOM 709 C C . ASN A 1 85 ? -14.075 -8.984 19.600 1.00 98.06 85 ASN A C 1
ATOM 711 O O . ASN A 1 85 ? -15.061 -9.377 18.981 1.00 98.06 85 ASN A O 1
ATOM 715 N N . ASN A 1 86 ? -12.984 -9.741 19.772 1.00 97.19 86 ASN A N 1
ATOM 716 C CA . ASN A 1 86 ? -12.775 -11.070 19.194 1.00 97.19 86 ASN A CA 1
ATOM 717 C C . ASN A 1 86 ? -12.996 -11.107 17.665 1.00 97.19 86 ASN A C 1
ATOM 719 O O . ASN A 1 86 ? -13.662 -12.002 17.149 1.00 97.19 86 ASN A O 1
ATOM 723 N N . LEU A 1 87 ? -12.442 -10.120 16.954 1.00 97.62 87 LEU A N 1
ATOM 724 C CA . LEU A 1 87 ? -12.500 -10.019 15.494 1.00 97.62 87 LEU A CA 1
ATOM 725 C C . LEU A 1 87 ? -11.235 -10.607 14.866 1.00 97.62 87 LEU A C 1
ATOM 727 O O . LEU A 1 87 ? -10.121 -10.308 15.293 1.00 97.62 87 LEU A O 1
ATOM 731 N N . GLU A 1 88 ? -11.387 -11.379 13.792 1.00 97.69 88 GLU A N 1
ATOM 732 C CA . GLU A 1 88 ? -10.241 -11.796 12.982 1.00 97.69 88 GLU A CA 1
ATOM 733 C C . GLU A 1 88 ? -9.818 -10.658 12.038 1.00 97.69 88 GLU A C 1
ATOM 735 O O . GLU A 1 88 ? -10.608 -10.156 11.225 1.00 97.69 88 GLU A O 1
ATOM 740 N N . VAL A 1 89 ? -8.548 -10.260 12.140 1.00 98.25 89 VAL A N 1
ATOM 741 C CA . VAL A 1 89 ? -7.927 -9.250 11.281 1.00 98.25 89 VAL A CA 1
ATOM 742 C C . VAL A 1 89 ? -6.608 -9.757 10.709 1.00 98.25 89 VAL A C 1
ATOM 744 O O . VAL A 1 89 ? -5.837 -10.426 11.390 1.00 98.25 89 VAL A O 1
ATOM 747 N N . TYR A 1 90 ? -6.320 -9.387 9.463 1.00 98.06 90 TYR A N 1
ATOM 748 C CA . TYR A 1 90 ? -4.977 -9.492 8.896 1.00 98.06 90 TYR A CA 1
ATOM 749 C C . TYR A 1 90 ? -4.346 -8.103 8.868 1.00 98.06 90 TYR A C 1
ATOM 751 O O . TYR A 1 90 ? -4.912 -7.195 8.263 1.00 98.06 90 TYR A O 1
ATOM 759 N N . ILE A 1 91 ? -3.183 -7.938 9.494 1.00 97.94 91 ILE A N 1
ATOM 760 C CA . ILE A 1 91 ? -2.425 -6.680 9.573 1.00 97.94 91 ILE A CA 1
ATOM 761 C C . ILE A 1 91 ? -0.971 -6.976 9.210 1.00 97.94 91 ILE A C 1
ATOM 763 O O . ILE A 1 91 ? -0.422 -7.967 9.689 1.00 97.94 91 ILE A O 1
ATOM 767 N N . GLU A 1 92 ? -0.363 -6.158 8.342 1.00 95.12 92 GLU A N 1
ATOM 768 C CA . GLU A 1 92 ? 1.021 -6.332 7.846 1.00 95.12 92 GLU A CA 1
ATOM 769 C C . GLU A 1 92 ? 1.324 -7.770 7.382 1.00 95.12 92 GLU A C 1
ATOM 771 O O . GLU A 1 92 ? 2.441 -8.276 7.494 1.00 95.12 92 GLU A O 1
ATOM 776 N N . THR A 1 93 ? 0.303 -8.463 6.876 1.00 95.25 93 THR A N 1
ATOM 777 C CA . THR A 1 93 ? 0.398 -9.877 6.512 1.00 95.25 93 THR A CA 1
ATOM 778 C C . THR A 1 93 ? 0.968 -10.008 5.108 1.00 95.25 93 THR A C 1
ATOM 780 O O . THR A 1 93 ? 0.491 -9.354 4.174 1.00 95.25 93 THR A O 1
ATOM 783 N N . GLU A 1 94 ? 1.981 -10.861 4.949 1.00 96.19 94 GLU A N 1
ATOM 784 C CA . GLU A 1 94 ? 2.521 -11.175 3.631 1.00 96.19 94 GLU A CA 1
ATOM 785 C C . GLU A 1 94 ? 1.506 -11.973 2.806 1.00 96.19 94 GLU A C 1
ATOM 787 O O . GLU A 1 94 ? 0.912 -12.946 3.268 1.00 96.19 94 GLU A O 1
ATOM 792 N N . ILE A 1 95 ? 1.343 -11.570 1.551 1.00 96.69 95 ILE A N 1
ATOM 793 C CA . ILE A 1 95 ? 0.525 -12.251 0.557 1.00 96.69 95 ILE A CA 1
ATOM 794 C C . ILE A 1 95 ? 1.375 -12.600 -0.660 1.00 96.69 95 ILE A C 1
ATOM 796 O O . ILE A 1 95 ? 2.241 -11.829 -1.080 1.00 96.69 95 ILE A O 1
ATOM 800 N N . THR A 1 96 ? 1.081 -13.739 -1.284 1.00 97.56 96 THR A N 1
ATOM 801 C CA . THR A 1 96 ? 1.702 -14.147 -2.548 1.00 97.56 96 THR A CA 1
ATOM 802 C C . THR A 1 96 ? 0.642 -14.600 -3.543 1.00 97.56 96 THR A C 1
ATOM 804 O O . THR A 1 96 ? -0.355 -15.226 -3.192 1.00 97.56 96 THR A O 1
ATOM 807 N N . ILE A 1 97 ? 0.851 -14.278 -4.818 1.00 97.88 97 ILE A N 1
ATOM 808 C CA . ILE A 1 97 ? 0.011 -14.707 -5.939 1.00 97.88 97 ILE A CA 1
ATOM 809 C C . ILE A 1 97 ? 0.930 -15.398 -6.956 1.00 97.88 97 ILE A C 1
ATOM 811 O O . ILE A 1 97 ? 1.337 -14.781 -7.949 1.00 97.88 97 ILE A O 1
ATOM 815 N N . PRO A 1 98 ? 1.291 -16.681 -6.735 1.00 96.31 98 PRO A N 1
ATOM 816 C CA . PRO A 1 98 ? 2.348 -17.359 -7.493 1.00 96.31 98 PRO A CA 1
ATOM 817 C C . PRO A 1 98 ? 2.113 -17.371 -9.006 1.00 96.31 98 PRO A C 1
ATOM 819 O O . PRO A 1 98 ? 3.018 -17.106 -9.796 1.00 96.31 98 PRO A O 1
ATOM 822 N N . ARG A 1 99 ? 0.860 -17.561 -9.443 1.00 95.94 99 ARG A N 1
ATOM 823 C CA . ARG A 1 99 ? 0.493 -17.544 -10.873 1.00 95.94 99 ARG A CA 1
ATOM 824 C C . ARG A 1 99 ? 0.812 -16.210 -11.568 1.00 95.94 99 ARG A C 1
ATOM 826 O O . ARG A 1 99 ? 0.986 -16.177 -12.789 1.00 95.94 99 ARG A O 1
ATOM 833 N N . LEU A 1 100 ? 0.919 -15.119 -10.809 1.00 96.19 100 LEU A N 1
ATOM 834 C CA . LEU A 1 100 ? 1.283 -13.784 -11.287 1.00 96.19 100 LEU A CA 1
ATOM 835 C C . LEU A 1 100 ? 2.704 -13.363 -10.897 1.00 96.19 100 LEU A C 1
ATOM 837 O O . LEU A 1 100 ? 3.139 -12.314 -11.355 1.00 96.19 100 LEU A O 1
ATOM 841 N N . ASN A 1 101 ? 3.443 -14.180 -10.140 1.00 95.88 101 ASN A N 1
ATOM 842 C CA . ASN A 1 101 ? 4.753 -13.819 -9.593 1.00 95.88 101 ASN A CA 1
ATOM 843 C C . ASN A 1 101 ? 4.721 -12.480 -8.828 1.00 95.88 101 ASN A C 1
ATOM 845 O O . ASN A 1 101 ? 5.584 -11.627 -9.017 1.00 95.88 101 ASN A O 1
ATOM 849 N N . VAL A 1 102 ? 3.670 -12.272 -8.025 1.00 96.94 102 VAL A N 1
ATOM 850 C CA . VAL A 1 102 ? 3.462 -11.049 -7.235 1.00 96.94 102 VAL A CA 1
ATOM 851 C C . VAL A 1 102 ? 3.431 -11.383 -5.750 1.00 96.94 102 VAL A C 1
ATOM 853 O O . VAL A 1 102 ? 2.776 -12.348 -5.359 1.00 96.94 102 VAL A O 1
ATOM 856 N N . ARG A 1 103 ? 4.079 -10.557 -4.931 1.00 96.44 103 ARG A N 1
ATOM 857 C CA . ARG A 1 103 ? 4.016 -10.581 -3.467 1.00 96.44 103 ARG A CA 1
ATOM 858 C C . ARG A 1 103 ? 3.714 -9.200 -2.898 1.00 96.44 103 ARG A C 1
ATOM 860 O O . ARG A 1 103 ? 3.921 -8.186 -3.571 1.00 96.44 103 ARG A O 1
ATOM 867 N N . SER A 1 104 ? 3.213 -9.136 -1.669 1.00 95.38 104 SER A N 1
ATOM 868 C CA . SER A 1 104 ? 3.096 -7.872 -0.943 1.00 95.38 104 SER A CA 1
ATOM 869 C C . SER A 1 104 ? 2.813 -8.046 0.541 1.00 95.38 104 SER A C 1
ATOM 871 O O . SER A 1 104 ? 2.652 -9.164 1.002 1.00 95.38 104 SER A O 1
ATOM 873 N N . PHE A 1 105 ? 2.696 -6.925 1.250 1.00 95.56 105 PHE A N 1
ATOM 874 C CA . PHE A 1 105 ? 2.233 -6.844 2.628 1.00 95.56 105 PHE A CA 1
ATOM 875 C C . PHE A 1 105 ? 0.973 -5.985 2.641 1.00 95.56 105 PHE A C 1
ATOM 877 O O . PHE A 1 105 ? 0.984 -4.869 2.119 1.00 95.56 105 PHE A O 1
ATOM 884 N N . ILE A 1 106 ? -0.123 -6.526 3.163 1.00 96.75 106 ILE A N 1
ATOM 885 C CA . ILE A 1 106 ? -1.382 -5.783 3.263 1.00 96.75 106 ILE A CA 1
ATOM 886 C C . ILE A 1 106 ? -1.383 -4.888 4.501 1.00 96.75 106 ILE A C 1
ATOM 888 O O . ILE A 1 106 ? -0.859 -5.284 5.538 1.00 96.75 106 ILE A O 1
ATOM 892 N N . ASP A 1 107 ? -2.020 -3.716 4.425 1.00 97.75 107 ASP A N 1
ATOM 893 C CA . ASP A 1 107 ? -2.129 -2.856 5.607 1.00 97.75 107 ASP A CA 1
ATOM 894 C C . ASP A 1 107 ? -3.162 -3.410 6.601 1.00 97.75 107 ASP A C 1
ATOM 896 O O . ASP A 1 107 ? -2.834 -3.564 7.778 1.00 97.75 107 ASP A O 1
ATOM 900 N N . ALA A 1 108 ? -4.394 -3.702 6.149 1.00 98.31 108 ALA A N 1
ATOM 901 C CA . ALA A 1 108 ? -5.439 -4.277 7.000 1.00 98.31 108 ALA A CA 1
ATOM 902 C C . ALA A 1 108 ? -6.574 -4.982 6.223 1.00 98.31 108 ALA A C 1
ATOM 904 O O . ALA A 1 108 ? -7.088 -4.450 5.239 1.00 98.31 108 ALA A O 1
ATOM 905 N N . MET A 1 109 ? -7.044 -6.128 6.722 1.00 98.25 109 MET A N 1
ATOM 906 C CA . MET A 1 109 ? -8.294 -6.791 6.321 1.00 98.25 109 MET A CA 1
ATOM 907 C C . MET A 1 109 ? -9.083 -7.184 7.569 1.00 98.25 109 MET A C 1
ATOM 909 O O . MET A 1 109 ? -8.550 -7.879 8.425 1.00 98.25 109 MET A O 1
ATOM 913 N N . ILE A 1 110 ? -10.352 -6.785 7.643 1.00 98.19 110 ILE A N 1
ATOM 914 C CA . ILE A 1 110 ? -11.296 -7.221 8.679 1.00 98.19 110 ILE A CA 1
ATOM 915 C C . ILE A 1 110 ? -12.135 -8.351 8.083 1.00 98.19 110 ILE A C 1
ATOM 917 O O . ILE A 1 110 ? -12.891 -8.123 7.132 1.00 98.19 110 ILE A O 1
ATOM 921 N N . VAL A 1 111 ? -11.967 -9.569 8.601 1.00 96.94 111 VAL A N 1
ATOM 922 C CA . VAL A 1 111 ? -12.477 -10.793 7.961 1.00 96.94 111 VAL A CA 1
ATOM 923 C C . VAL A 1 111 ? -13.998 -10.845 7.955 1.00 96.94 111 VAL A C 1
ATOM 925 O O . VAL A 1 111 ? -14.599 -11.016 6.895 1.00 96.94 111 VAL A O 1
ATOM 928 N N . GLU A 1 112 ? -14.626 -10.640 9.111 1.00 95.38 112 GLU A N 1
ATOM 929 C CA . GLU A 1 112 ? -16.084 -10.733 9.273 1.00 95.38 112 GLU A CA 1
ATOM 930 C C . GLU A 1 112 ? -16.834 -9.728 8.378 1.00 95.38 112 GLU A C 1
ATOM 932 O O . GLU A 1 112 ? -17.828 -10.046 7.705 1.00 95.38 112 GLU A O 1
ATOM 937 N N . ASP A 1 113 ? -16.284 -8.517 8.294 1.00 96.88 113 ASP A N 1
ATOM 938 C CA . ASP A 1 113 ? -16.812 -7.428 7.480 1.00 96.88 113 ASP A CA 1
ATOM 939 C C . ASP A 1 113 ? -16.498 -7.584 5.990 1.00 96.88 113 ASP A C 1
ATOM 941 O O . ASP A 1 113 ? -17.079 -6.879 5.160 1.00 96.88 113 ASP A O 1
ATOM 945 N N . GLY A 1 114 ? -15.572 -8.471 5.618 1.00 97.75 114 GLY A N 1
ATOM 946 C CA . GLY A 1 114 ? -15.032 -8.521 4.264 1.00 97.75 114 GLY A CA 1
ATOM 947 C C . GLY A 1 114 ? -14.431 -7.173 3.840 1.00 97.75 114 GLY A C 1
ATOM 948 O O . GLY A 1 114 ? -14.627 -6.750 2.695 1.00 97.75 114 GLY A O 1
ATOM 949 N N . ALA A 1 115 ? -13.802 -6.444 4.769 1.00 98.38 115 ALA A N 1
ATOM 950 C CA . ALA A 1 115 ? -13.390 -5.056 4.577 1.00 98.38 115 ALA A CA 1
ATOM 951 C C . ALA A 1 115 ? -11.870 -4.912 4.499 1.00 98.38 115 ALA A C 1
ATOM 953 O O . ALA A 1 115 ? -11.161 -5.033 5.495 1.00 98.38 115 ALA A O 1
ATOM 954 N N . LEU A 1 116 ? -11.392 -4.599 3.298 1.00 98.50 116 LEU A N 1
ATOM 955 C CA . LEU A 1 116 ? -9.982 -4.462 2.971 1.00 98.50 116 LEU A CA 1
ATOM 956 C C . LEU A 1 116 ? -9.579 -2.989 2.901 1.00 98.50 116 LEU A C 1
ATOM 958 O O . LEU A 1 116 ? -10.214 -2.191 2.201 1.00 98.50 116 LEU A O 1
ATOM 962 N N . TYR A 1 117 ? -8.500 -2.640 3.590 1.00 98.56 117 TYR A N 1
ATOM 963 C CA . TYR A 1 117 ? -7.987 -1.282 3.667 1.00 98.56 117 TYR A CA 1
ATOM 964 C C . TYR A 1 117 ? -6.522 -1.212 3.244 1.00 98.56 117 TYR A C 1
ATOM 966 O O . TYR A 1 117 ? -5.728 -2.116 3.498 1.00 98.56 117 TYR A O 1
ATOM 974 N N . ASP A 1 118 ? -6.175 -0.098 2.612 1.00 98.50 118 ASP A N 1
ATOM 975 C CA . ASP A 1 118 ? -4.799 0.299 2.324 1.00 98.50 118 ASP A CA 1
ATOM 976 C C . ASP A 1 118 ? -4.633 1.751 2.796 1.00 98.50 118 ASP A C 1
ATOM 978 O O . ASP A 1 118 ? -5.358 2.662 2.381 1.00 98.50 118 ASP A O 1
ATOM 982 N N . ILE A 1 119 ? -3.750 1.944 3.767 1.00 98.50 119 ILE A N 1
ATOM 983 C CA . ILE A 1 119 ? -3.485 3.211 4.439 1.00 98.50 119 ILE A CA 1
ATOM 984 C C . ILE A 1 119 ? -2.531 4.012 3.553 1.00 98.50 119 ILE A C 1
ATOM 986 O O . ILE A 1 119 ? -1.646 3.482 2.873 1.00 98.50 119 ILE A O 1
ATOM 990 N N . LYS A 1 120 ? -2.748 5.324 3.480 1.00 97.62 120 LYS A N 1
ATOM 991 C CA . LYS A 1 120 ? -1.910 6.229 2.696 1.00 97.62 120 LYS A CA 1
ATOM 992 C C . LYS A 1 120 ? -1.692 7.521 3.454 1.00 97.62 120 LYS A C 1
ATOM 994 O O . LYS A 1 120 ? -2.643 8.224 3.780 1.00 97.62 120 LYS A O 1
ATOM 999 N N . THR A 1 121 ? -0.437 7.906 3.652 1.00 97.75 121 THR A N 1
ATOM 1000 C CA . THR A 1 121 ? -0.115 9.263 4.103 1.00 97.75 121 THR A CA 1
ATOM 1001 C C . THR A 1 121 ? 0.125 10.183 2.911 1.00 97.75 121 THR A C 1
ATOM 1003 O O . THR A 1 121 ? 0.683 9.787 1.887 1.00 97.75 121 THR A O 1
ATOM 1006 N N . CYS A 1 122 ? -0.310 11.436 3.012 1.00 96.88 122 CYS A N 1
ATOM 1007 C CA . CYS A 1 122 ? -0.138 12.413 1.942 1.00 96.88 122 CYS A CA 1
ATOM 1008 C C . CYS A 1 122 ? 0.038 13.830 2.496 1.00 96.88 122 CYS A C 1
ATOM 1010 O O . CYS A 1 122 ? -0.263 14.088 3.656 1.00 96.88 122 CYS A O 1
ATOM 1012 N N . ASN A 1 123 ? 0.590 14.729 1.683 1.00 96.19 123 ASN A N 1
ATOM 1013 C CA . ASN A 1 123 ? 0.658 16.152 2.009 1.00 96.19 123 ASN A CA 1
ATOM 1014 C C . ASN A 1 123 ? -0.606 16.884 1.531 1.00 96.19 123 ASN A C 1
ATOM 1016 O O . ASN A 1 123 ? -1.392 16.336 0.753 1.00 96.19 123 ASN A O 1
ATOM 1020 N N . ASP A 1 124 ? -0.752 18.148 1.925 1.00 96.75 124 ASP A N 1
ATOM 1021 C CA . ASP A 1 124 ? -1.880 18.999 1.531 1.00 96.75 124 ASP A CA 1
ATOM 1022 C C . ASP A 1 124 ? -2.091 19.081 0.019 1.00 96.75 124 ASP A C 1
ATOM 1024 O O . ASP A 1 124 ? -3.228 19.048 -0.448 1.00 96.75 124 ASP A O 1
ATOM 1028 N N . TYR A 1 125 ? -1.014 19.152 -0.767 1.00 96.06 125 TYR A N 1
ATOM 1029 C CA . TYR A 1 125 ? -1.124 19.220 -2.223 1.00 96.06 125 TYR A CA 1
ATOM 1030 C C . TYR A 1 125 ? -1.811 17.970 -2.789 1.00 96.06 125 TYR A C 1
ATOM 1032 O O . TYR A 1 125 ? -2.800 18.058 -3.525 1.00 96.06 125 TYR A O 1
ATOM 1040 N N . LYS A 1 126 ? -1.334 16.781 -2.398 1.00 95.56 126 LYS A N 1
ATOM 1041 C CA . LYS A 1 126 ? -1.947 15.516 -2.807 1.00 95.56 126 LYS A CA 1
ATOM 1042 C C . LYS A 1 126 ? -3.366 15.397 -2.252 1.00 95.56 126 LYS A C 1
ATOM 1044 O O . LYS A 1 126 ? -4.262 15.011 -3.001 1.00 95.56 126 LYS A O 1
ATOM 1049 N N . TRP A 1 127 ? -3.596 15.781 -1.000 1.00 97.50 127 TRP A N 1
ATOM 1050 C CA . TRP A 1 127 ? -4.922 15.788 -0.382 1.00 97.50 127 TRP A CA 1
ATOM 1051 C C . TRP A 1 127 ? -5.925 16.636 -1.174 1.00 97.50 127 TRP A C 1
ATOM 1053 O O . TRP A 1 127 ? -7.010 16.166 -1.521 1.00 97.50 127 TRP A O 1
ATOM 1063 N N . GLN A 1 128 ? -5.556 17.866 -1.532 1.00 96.56 128 GLN A N 1
ATOM 1064 C CA . GLN A 1 128 ? -6.389 18.763 -2.334 1.00 96.56 128 GLN A CA 1
ATOM 1065 C C . GLN A 1 128 ? -6.661 18.190 -3.731 1.00 96.56 128 GLN A C 1
ATOM 1067 O O . GLN A 1 128 ? -7.799 18.260 -4.201 1.00 96.56 128 GLN A O 1
ATOM 1072 N N . SER A 1 129 ? -5.664 17.558 -4.362 1.00 96.56 129 SER A N 1
ATOM 1073 C CA . SER A 1 129 ? -5.826 16.902 -5.672 1.00 96.56 129 SER A CA 1
ATOM 1074 C C . SER A 1 129 ? -6.824 15.734 -5.665 1.00 96.56 129 SER A C 1
ATOM 1076 O O . SER A 1 129 ? -7.346 15.364 -6.716 1.00 96.56 129 SER A O 1
ATOM 1078 N N . LEU A 1 130 ? -7.091 15.155 -4.490 1.00 96.69 130 LEU A N 1
ATOM 1079 C CA . LEU A 1 130 ? -8.010 14.032 -4.308 1.00 96.69 130 LEU A CA 1
ATOM 1080 C C . LEU A 1 130 ? -9.388 14.484 -3.818 1.00 96.69 130 LEU A C 1
ATOM 1082 O O . LEU A 1 130 ? -10.401 13.960 -4.271 1.00 96.69 130 LEU A O 1
ATOM 1086 N N . PHE A 1 131 ? -9.436 15.439 -2.886 1.00 96.81 131 PHE A N 1
ATOM 1087 C CA . PHE A 1 131 ? -10.626 15.687 -2.066 1.00 96.81 131 PHE A CA 1
ATO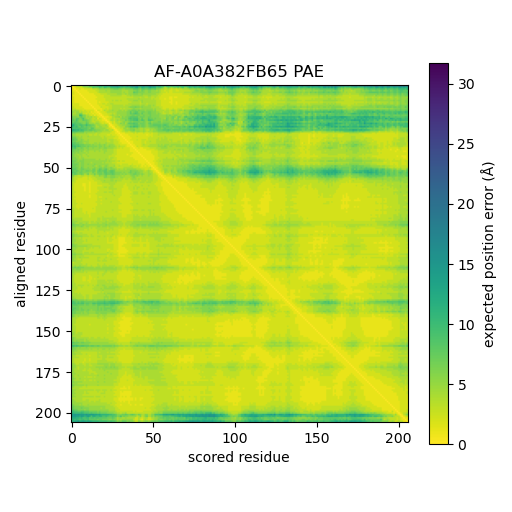M 1088 C C . PHE A 1 131 ? -11.182 17.109 -2.117 1.00 96.81 131 PHE A C 1
ATOM 1090 O O . PHE A 1 131 ? -12.196 17.370 -1.466 1.00 96.81 131 PHE A O 1
ATOM 1097 N N . SER A 1 132 ? -10.544 18.030 -2.845 1.00 94.25 132 SER A N 1
ATOM 1098 C CA . SER A 1 132 ? -11.121 19.358 -3.084 1.00 94.25 132 SER A CA 1
ATOM 1099 C C . SER A 1 132 ? -12.335 19.280 -4.021 1.00 94.25 132 SER A C 1
ATOM 1101 O O . SER A 1 132 ? -12.618 18.239 -4.612 1.00 94.25 132 SER A O 1
ATOM 1103 N N . LYS A 1 133 ? -13.037 20.406 -4.213 1.00 93.75 133 LYS A N 1
ATOM 1104 C CA . LYS A 1 133 ? -14.169 20.518 -5.153 1.00 93.75 133 LYS A CA 1
ATOM 1105 C C . LYS A 1 133 ? -13.828 20.049 -6.580 1.00 93.75 133 LYS A C 1
ATOM 1107 O O . LYS A 1 133 ? -14.714 19.579 -7.283 1.00 93.75 133 LYS A O 1
ATOM 1112 N N . HIS A 1 134 ? -12.565 20.183 -6.989 1.00 93.31 134 HIS A N 1
ATOM 1113 C CA . HIS A 1 134 ? -12.053 19.763 -8.300 1.00 93.31 134 HIS A CA 1
ATOM 1114 C C . HIS A 1 134 ? -11.106 18.556 -8.205 1.00 93.31 134 HIS A C 1
ATOM 1116 O O . HIS A 1 134 ? -10.392 18.253 -9.158 1.00 93.31 134 HIS A O 1
ATOM 1122 N N . GLY A 1 135 ? -11.064 17.891 -7.047 1.00 92.56 135 GLY A N 1
ATOM 1123 C CA . GLY A 1 135 ? -10.250 16.704 -6.839 1.00 92.56 135 GLY A CA 1
ATOM 1124 C C . GLY A 1 135 ? -10.797 15.497 -7.600 1.00 92.56 135 GLY A C 1
ATOM 1125 O O . GLY A 1 135 ? -12.002 15.387 -7.828 1.00 92.56 135 GLY A O 1
ATOM 1126 N N . SER A 1 136 ? -9.905 14.582 -7.976 1.00 95.25 136 SER A N 1
ATOM 1127 C CA . SER A 1 136 ? -10.273 13.306 -8.593 1.00 95.25 136 SER A CA 1
ATOM 1128 C C . SER A 1 136 ? -9.502 12.157 -7.960 1.00 95.25 136 SER A C 1
ATOM 1130 O O . SER A 1 136 ? -8.278 12.209 -7.822 1.00 95.25 136 SER A O 1
ATOM 1132 N N . LEU A 1 137 ? -10.221 11.082 -7.635 1.00 92.69 137 LEU A N 1
ATOM 1133 C CA . LEU A 1 137 ? -9.618 9.837 -7.169 1.00 92.69 137 LEU A CA 1
ATOM 1134 C C . LEU A 1 137 ? -8.851 9.099 -8.278 1.00 92.69 137 LEU A C 1
ATOM 1136 O O . LEU A 1 137 ? -8.047 8.225 -7.963 1.00 92.69 137 LEU A O 1
ATOM 1140 N N . ASP A 1 138 ? -8.998 9.488 -9.549 1.00 91.44 138 ASP A N 1
ATOM 1141 C CA . ASP A 1 138 ? -8.155 8.968 -10.636 1.00 91.44 138 ASP A CA 1
ATOM 1142 C C . ASP A 1 138 ? -6.668 9.258 -10.390 1.00 91.44 138 ASP A C 1
ATOM 1144 O O . ASP A 1 138 ? -5.800 8.474 -10.777 1.00 91.44 138 ASP A O 1
ATOM 1148 N N . ASN A 1 139 ? -6.362 10.324 -9.641 1.00 88.88 139 ASN A N 1
ATOM 1149 C CA . ASN A 1 139 ? -5.004 10.645 -9.202 1.00 88.88 139 ASN A CA 1
ATOM 1150 C C . ASN A 1 139 ? -4.426 9.612 -8.211 1.00 88.88 139 ASN A C 1
ATOM 1152 O O . ASN A 1 139 ? -3.246 9.690 -7.873 1.00 88.88 139 ASN A O 1
ATOM 1156 N N . ALA A 1 140 ? -5.228 8.669 -7.712 1.00 93.94 140 ALA A N 1
ATOM 1157 C CA . ALA A 1 140 ? -4.832 7.573 -6.826 1.00 93.94 140 ALA A CA 1
ATOM 1158 C C . ALA A 1 140 ? -4.977 6.192 -7.494 1.00 93.94 140 ALA A C 1
ATOM 1160 O O . ALA A 1 140 ? -4.976 5.170 -6.809 1.00 93.94 140 ALA A O 1
ATOM 1161 N N . ARG A 1 141 ? -5.100 6.134 -8.828 1.00 95.62 141 ARG A N 1
ATOM 1162 C CA . ARG A 1 141 ? -5.360 4.883 -9.556 1.00 95.62 141 ARG A CA 1
ATOM 1163 C C . ARG A 1 141 ? -4.333 3.787 -9.272 1.00 95.62 141 ARG A C 1
ATOM 1165 O O . ARG A 1 141 ? -4.720 2.632 -9.151 1.00 95.62 141 ARG A O 1
ATOM 1172 N N . ASN A 1 142 ? -3.052 4.121 -9.128 1.00 95.94 142 ASN A N 1
ATOM 1173 C CA . ASN A 1 142 ? -2.013 3.154 -8.759 1.00 95.94 142 ASN A CA 1
ATOM 1174 C C . ASN A 1 142 ? -2.301 2.500 -7.394 1.00 95.94 142 ASN A C 1
ATOM 1176 O O . ASN A 1 142 ? -2.249 1.279 -7.289 1.00 95.94 142 ASN A O 1
ATOM 1180 N N . TYR A 1 143 ? -2.722 3.282 -6.392 1.00 97.44 143 TYR A N 1
ATOM 1181 C CA . TYR A 1 143 ? -3.125 2.756 -5.082 1.00 97.44 143 TYR A CA 1
ATOM 1182 C C . TYR A 1 143 ? -4.370 1.867 -5.183 1.00 97.44 143 TYR A C 1
ATOM 1184 O O . TYR A 1 143 ? -4.459 0.843 -4.518 1.00 97.44 143 TYR A O 1
ATOM 1192 N N . MET A 1 144 ? -5.310 2.186 -6.077 1.00 98.19 144 MET A N 1
ATOM 1193 C CA . MET A 1 144 ? -6.474 1.324 -6.310 1.00 98.19 144 MET A CA 1
ATOM 1194 C C . MET A 1 144 ? -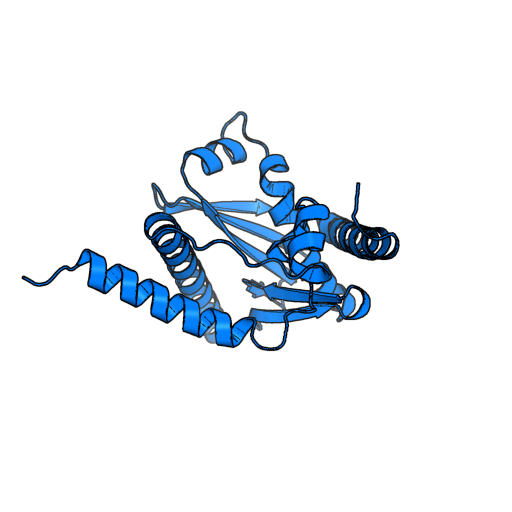6.100 -0.019 -6.948 1.00 98.19 144 MET A C 1
ATOM 1196 O O . MET A 1 144 ? -6.696 -1.037 -6.610 1.00 98.19 144 MET A O 1
ATOM 1200 N N . VAL A 1 145 ? -5.121 -0.052 -7.862 1.00 98.25 145 VAL A N 1
ATOM 1201 C CA . VAL A 1 145 ? -4.624 -1.312 -8.450 1.00 98.25 145 VAL A CA 1
ATOM 1202 C C . VAL A 1 145 ? -3.803 -2.104 -7.424 1.00 98.25 145 VAL A C 1
ATOM 1204 O O . VAL A 1 145 ? -3.913 -3.329 -7.379 1.00 98.25 145 VAL A O 1
ATOM 1207 N N . GLN A 1 146 ? -3.036 -1.431 -6.562 1.00 98.38 146 GLN A N 1
ATOM 1208 C CA . GLN A 1 146 ? -2.360 -2.057 -5.420 1.00 98.38 146 GLN A CA 1
ATOM 1209 C C . GLN A 1 146 ? -3.380 -2.734 -4.491 1.00 98.38 146 GLN A C 1
ATOM 1211 O O . GLN A 1 146 ? -3.316 -3.944 -4.298 1.00 98.38 146 GLN A O 1
ATOM 1216 N N . LEU A 1 147 ? -4.393 -1.999 -4.028 1.00 98.50 147 LEU A N 1
ATOM 1217 C CA . LEU A 1 147 ? -5.476 -2.539 -3.201 1.00 98.50 147 LEU A CA 1
ATOM 1218 C C . LEU A 1 147 ? -6.267 -3.651 -3.916 1.00 98.50 147 LEU A C 1
ATOM 1220 O O . LEU A 1 147 ? -6.624 -4.659 -3.314 1.00 98.50 147 LEU A O 1
ATOM 1224 N N . GLY A 1 148 ? -6.490 -3.522 -5.226 1.00 98.50 148 GLY A N 1
ATOM 1225 C CA . GLY A 1 148 ? -7.075 -4.587 -6.044 1.00 98.50 148 GLY A CA 1
ATOM 1226 C C . GLY A 1 148 ? -6.214 -5.854 -6.091 1.00 98.50 148 GLY A C 1
ATOM 1227 O O . GLY A 1 148 ? -6.754 -6.955 -6.147 1.00 98.50 148 GLY A O 1
ATOM 1228 N N . THR A 1 149 ? -4.886 -5.723 -6.016 1.00 98.62 149 THR A N 1
ATOM 1229 C CA . THR A 1 149 ? -3.957 -6.863 -5.924 1.00 98.62 149 THR A CA 1
ATOM 1230 C C . THR A 1 149 ? -4.109 -7.580 -4.585 1.00 98.62 149 THR A C 1
ATOM 1232 O O . THR A 1 149 ? -4.098 -8.806 -4.547 1.00 98.62 149 THR A O 1
ATOM 1235 N N . TYR A 1 150 ? -4.327 -6.842 -3.497 1.00 98.56 150 TYR A N 1
ATOM 1236 C CA . TYR A 1 150 ? -4.632 -7.438 -2.194 1.00 98.56 150 TYR A CA 1
ATOM 1237 C C . TYR A 1 150 ? -5.962 -8.196 -2.244 1.00 98.56 150 TYR A C 1
ATOM 1239 O O . TYR A 1 150 ? -6.048 -9.352 -1.836 1.00 98.56 150 TYR A O 1
ATOM 1247 N N . GLY A 1 151 ? -6.988 -7.582 -2.840 1.00 98.38 151 GLY A N 1
ATOM 1248 C CA . GLY A 1 151 ? -8.280 -8.236 -3.029 1.00 98.38 151 GLY A CA 1
ATOM 1249 C C . GLY A 1 151 ? -8.200 -9.479 -3.922 1.00 98.38 151 GLY A C 1
ATOM 1250 O O . GLY A 1 151 ? -8.941 -10.436 -3.722 1.00 98.38 151 GLY A O 1
ATOM 1251 N N . LEU A 1 152 ? -7.268 -9.513 -4.876 1.00 98.38 152 LEU A N 1
ATOM 1252 C CA . LEU A 1 152 ? -7.038 -10.685 -5.717 1.00 98.38 152 LEU A CA 1
ATOM 1253 C C . LEU A 1 152 ? -6.569 -11.892 -4.904 1.00 98.38 152 LEU A C 1
ATOM 1255 O O . LEU A 1 152 ? -7.083 -12.987 -5.111 1.00 98.38 152 LEU A O 1
ATOM 1259 N N . TYR A 1 153 ? -5.644 -11.685 -3.965 1.00 98.50 153 TYR A N 1
ATOM 1260 C CA . TYR A 1 153 ? -5.186 -12.738 -3.061 1.00 98.50 153 TYR A CA 1
ATOM 1261 C C . TYR A 1 153 ? -6.343 -13.320 -2.243 1.00 98.50 153 TYR A C 1
ATOM 1263 O O . TYR A 1 153 ? -6.550 -14.530 -2.240 1.00 98.50 153 TYR A O 1
ATOM 1271 N N . PHE A 1 154 ? -7.134 -12.467 -1.593 1.00 98.12 154 PHE A N 1
ATOM 1272 C CA . PHE A 1 154 ? -8.239 -12.922 -0.747 1.00 98.12 154 PHE A CA 1
ATOM 1273 C C . PHE A 1 154 ? -9.339 -13.629 -1.540 1.00 98.12 154 PHE A C 1
ATOM 1275 O O . PHE A 1 154 ? -9.833 -14.671 -1.111 1.00 98.12 154 PHE A O 1
ATOM 1282 N N . ARG A 1 155 ? -9.658 -13.129 -2.738 1.00 96.94 155 ARG A N 1
ATOM 1283 C CA . ARG A 1 155 ? -10.587 -13.797 -3.655 1.00 96.94 155 ARG A CA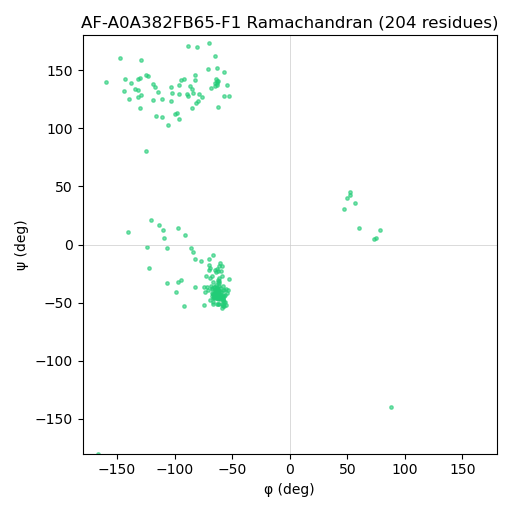 1
ATOM 1284 C C . ARG A 1 155 ? -10.085 -15.182 -4.064 1.00 96.94 155 ARG A C 1
ATOM 1286 O O . ARG A 1 155 ? -10.861 -16.132 -4.044 1.00 96.94 155 ARG A O 1
ATOM 1293 N N . ASP A 1 156 ? -8.808 -15.302 -4.433 1.00 96.88 156 ASP A N 1
ATOM 1294 C CA . ASP A 1 156 ? -8.203 -16.579 -4.838 1.00 96.88 156 ASP A CA 1
ATOM 1295 C C . ASP A 1 156 ? -8.156 -17.587 -3.661 1.00 96.88 156 ASP A C 1
ATOM 1297 O O . ASP A 1 156 ? -8.149 -18.793 -3.896 1.00 96.88 156 ASP A O 1
ATOM 1301 N N . ASN A 1 157 ? -8.211 -17.108 -2.411 1.00 96.62 157 ASN A N 1
ATOM 1302 C CA . ASN A 1 157 ? -8.306 -17.916 -1.186 1.00 96.62 157 ASN A CA 1
ATOM 1303 C C . ASN A 1 157 ? -9.746 -18.075 -0.650 1.00 96.62 157 ASN A C 1
ATOM 1305 O O . ASN A 1 157 ? -9.945 -18.510 0.481 1.00 96.62 157 ASN A O 1
ATOM 1309 N N . GLY A 1 158 ? -10.766 -17.744 -1.449 1.00 96.12 158 GLY A N 1
ATOM 1310 C CA . GLY A 1 158 ? -12.170 -18.015 -1.119 1.00 96.12 158 GLY A CA 1
ATOM 1311 C C . GLY A 1 158 ? -12.815 -17.051 -0.118 1.00 96.12 158 GLY A C 1
ATOM 1312 O O . GLY A 1 158 ? -13.915 -17.329 0.358 1.00 96.12 158 GLY A O 1
ATOM 1313 N N . MET A 1 159 ? -12.177 -15.921 0.192 1.00 96.12 159 MET A N 1
ATOM 1314 C CA . MET A 1 159 ? -12.744 -14.906 1.082 1.00 96.12 159 MET A CA 1
ATOM 1315 C C . MET A 1 159 ? -13.635 -13.920 0.318 1.00 96.12 159 MET A C 1
ATOM 1317 O O . MET A 1 159 ? -13.271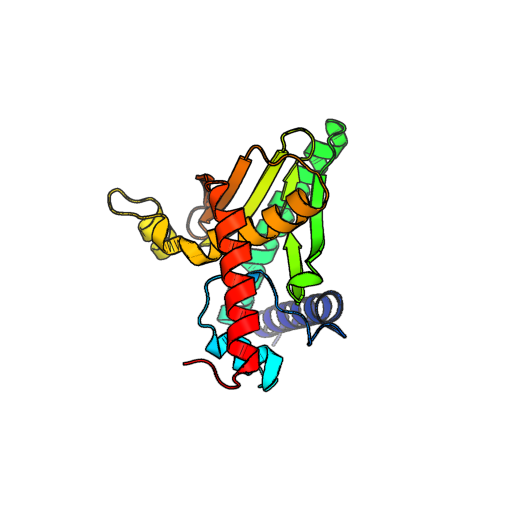 -13.426 -0.753 1.00 96.12 159 MET A O 1
ATOM 1321 N N . ASP A 1 160 ? -14.799 -13.600 0.891 1.00 93.75 160 ASP A N 1
ATOM 1322 C CA . ASP A 1 160 ? -15.708 -12.596 0.335 1.00 93.75 160 ASP A CA 1
ATOM 1323 C C . ASP A 1 160 ? -15.264 -11.181 0.721 1.00 93.75 160 ASP A C 1
ATOM 1325 O O . ASP A 1 160 ? -15.174 -10.821 1.895 1.00 93.75 160 ASP A 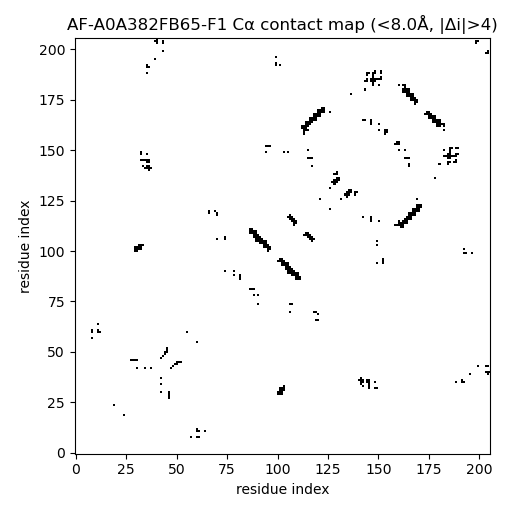O 1
ATOM 1329 N N . ILE A 1 161 ? -15.010 -10.355 -0.290 1.00 97.88 161 ILE A N 1
ATOM 1330 C CA . ILE A 1 161 ? -14.639 -8.952 -0.115 1.00 97.88 161 ILE A CA 1
ATOM 1331 C C . ILE A 1 161 ? -15.888 -8.119 -0.355 1.00 97.88 161 ILE A C 1
ATOM 1333 O O . ILE A 1 161 ? -16.362 -8.005 -1.487 1.00 97.88 161 ILE A O 1
ATOM 1337 N N . LYS A 1 162 ? -16.398 -7.481 0.693 1.00 98.12 162 LYS A N 1
ATOM 1338 C CA . LYS A 1 162 ? -17.574 -6.603 0.652 1.00 98.12 162 LYS A CA 1
ATOM 1339 C C . LYS A 1 162 ? -17.180 -5.138 0.482 1.00 98.12 162 LYS A C 1
ATOM 1341 O O . LYS A 1 162 ? -17.909 -4.375 -0.154 1.00 98.12 162 LYS A O 1
ATOM 1346 N N . LYS A 1 163 ? -16.006 -4.748 0.990 1.00 98.44 163 LYS A N 1
ATOM 1347 C CA . LYS A 1 163 ? -15.493 -3.374 0.960 1.00 98.44 163 LYS A CA 1
ATOM 1348 C C . LYS A 1 163 ? -14.004 -3.355 0.621 1.00 98.44 163 LYS A C 1
ATOM 1350 O O . LYS A 1 163 ? -13.232 -4.150 1.137 1.00 98.44 163 LYS A O 1
ATOM 1355 N N . MET A 1 164 ? -13.610 -2.403 -0.222 1.00 98.69 164 MET A N 1
ATOM 1356 C CA . MET A 1 164 ? -12.215 -2.013 -0.412 1.00 98.69 164 MET A CA 1
ATOM 1357 C C . MET A 1 164 ? -12.123 -0.498 -0.282 1.00 98.69 164 MET A C 1
ATOM 1359 O O . MET A 1 164 ? -12.879 0.210 -0.954 1.00 98.69 164 MET A O 1
ATOM 1363 N N . SER A 1 165 ? -11.212 0.004 0.546 1.00 98.50 165 SER A N 1
ATOM 1364 C CA . SER A 1 165 ? -11.043 1.443 0.738 1.00 98.50 165 SER A CA 1
ATOM 1365 C C . SER A 1 165 ? -9.588 1.853 0.924 1.00 98.50 165 SER A C 1
ATOM 1367 O O . SER A 1 165 ? -8.814 1.185 1.601 1.00 98.50 165 SER A O 1
ATOM 1369 N N . LEU A 1 166 ? -9.238 3.007 0.362 1.00 98.56 166 LEU A N 1
ATOM 1370 C CA . LEU A 1 166 ? -8.005 3.711 0.692 1.00 98.56 166 LEU A CA 1
ATOM 1371 C C . LEU A 1 166 ? -8.277 4.639 1.874 1.00 98.56 166 LEU A C 1
ATOM 1373 O O . LEU A 1 166 ? -9.216 5.439 1.820 1.00 98.56 166 LEU A O 1
ATOM 1377 N N . LEU A 1 167 ? -7.466 4.561 2.923 1.00 98.25 167 LEU A N 1
ATOM 1378 C CA . LEU A 1 167 ? -7.586 5.428 4.091 1.00 98.25 167 LEU A CA 1
ATOM 1379 C C . LEU A 1 167 ? -6.471 6.473 4.067 1.00 98.25 167 LEU A C 1
ATOM 1381 O O . LEU A 1 167 ? -5.316 6.175 4.355 1.00 98.25 167 LEU A O 1
ATOM 1385 N N . PHE A 1 168 ? -6.818 7.701 3.685 1.00 98.44 168 PHE A N 1
ATOM 1386 C CA . PHE A 1 168 ? -5.855 8.788 3.556 1.00 98.44 168 PHE A CA 1
ATOM 1387 C C . PHE A 1 168 ? -5.698 9.550 4.865 1.00 98.44 168 PHE A C 1
ATOM 1389 O O . PHE A 1 168 ? -6.686 10.027 5.418 1.00 98.44 168 PHE A O 1
ATOM 1396 N N . TYR A 1 169 ? -4.453 9.737 5.291 1.00 98.38 169 TYR A 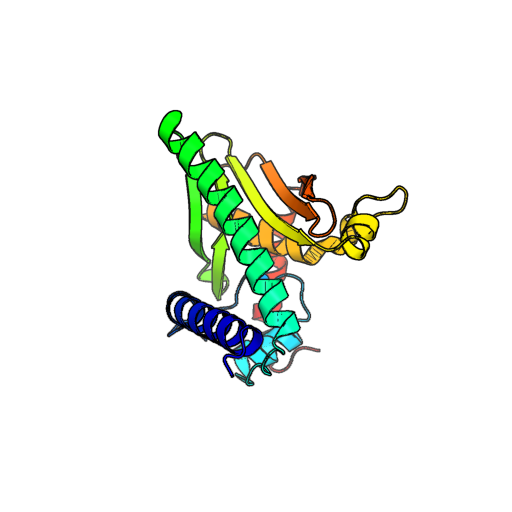N 1
ATOM 1397 C CA . TYR A 1 169 ? -4.042 10.590 6.400 1.00 98.38 169 TYR A CA 1
ATOM 1398 C C . TYR A 1 169 ? -3.264 11.798 5.861 1.00 98.38 169 TYR A C 1
ATOM 1400 O O . TYR A 1 169 ? -2.273 11.644 5.135 1.00 98.38 169 TYR A O 1
ATOM 1408 N N . ASN A 1 170 ? -3.699 13.010 6.199 1.00 97.94 170 ASN A N 1
ATOM 1409 C CA . ASN A 1 170 ? -3.002 14.238 5.840 1.00 97.94 170 ASN A CA 1
ATOM 1410 C C . ASN A 1 170 ? -1.909 14.560 6.865 1.00 97.94 170 ASN A C 1
ATOM 1412 O O . ASN A 1 170 ? -2.194 14.840 8.025 1.00 97.94 170 ASN A O 1
ATOM 1416 N N . LYS A 1 171 ? -0.652 14.581 6.425 1.00 95.75 171 LYS A N 1
ATOM 1417 C CA . LYS A 1 171 ? 0.509 14.860 7.280 1.00 95.75 171 LYS A CA 1
ATOM 1418 C C . LYS A 1 171 ? 0.587 16.315 7.752 1.00 95.75 171 LYS A C 1
ATOM 1420 O O . LYS A 1 171 ? 1.313 16.592 8.698 1.00 95.75 171 LYS A O 1
ATOM 1425 N N . ASN A 1 172 ? -0.124 17.233 7.100 1.00 96.06 172 ASN A N 1
ATOM 1426 C CA . ASN A 1 172 ? -0.099 18.655 7.434 1.00 96.06 172 ASN A CA 1
ATOM 1427 C C . ASN A 1 172 ? -1.030 19.007 8.602 1.00 96.06 172 ASN A C 1
ATOM 1429 O O . ASN A 1 172 ? -0.695 19.871 9.406 1.00 96.06 172 ASN A O 1
ATOM 1433 N N . ASP A 1 173 ? -2.192 18.356 8.696 1.00 96.56 173 ASP A N 1
ATOM 1434 C CA . ASP A 1 173 ? -3.244 18.722 9.656 1.00 96.56 173 ASP A CA 1
ATOM 1435 C C . ASP A 1 173 ? -3.962 17.528 10.298 1.00 96.56 173 ASP A C 1
ATOM 1437 O O . ASP A 1 173 ? -4.972 17.696 10.979 1.00 96.56 173 ASP A O 1
ATOM 1441 N N . SER A 1 174 ? -3.435 16.317 10.106 1.00 96.50 174 SER A N 1
ATOM 1442 C CA . SER A 1 174 ? -3.952 15.066 10.675 1.00 96.50 174 SER A CA 1
ATOM 1443 C C . SER A 1 174 ? -5.383 14.709 10.262 1.00 96.50 174 SER A C 1
ATOM 1445 O O . SER A 1 174 ? -5.993 13.822 10.861 1.00 96.50 174 SER A O 1
ATOM 1447 N N . ARG A 1 175 ? -5.954 15.354 9.233 1.00 97.56 175 ARG A N 1
ATOM 1448 C CA . ARG A 1 175 ? -7.261 14.942 8.707 1.00 97.56 175 ARG A CA 1
ATOM 1449 C C . ARG A 1 175 ? -7.177 13.535 8.130 1.00 97.56 175 ARG A C 1
ATOM 1451 O O . ARG A 1 175 ? -6.246 13.206 7.396 1.00 97.56 175 ARG A O 1
ATOM 1458 N N . VAL A 1 176 ? -8.210 12.740 8.394 1.00 98.06 176 VAL A N 1
ATOM 1459 C CA . VAL A 1 176 ? -8.351 11.383 7.862 1.00 98.06 176 VAL A CA 1
ATOM 1460 C C . VAL A 1 176 ? -9.582 11.306 6.973 1.00 98.06 176 VAL A C 1
ATOM 1462 O O . VAL A 1 176 ? -10.636 11.849 7.309 1.00 98.06 176 VAL A O 1
ATOM 1465 N N . LYS A 1 177 ? -9.457 10.662 5.811 1.00 97.81 177 LYS A N 1
ATOM 1466 C CA . LYS A 1 177 ? -10.576 10.468 4.888 1.00 97.81 177 LYS A CA 1
ATOM 1467 C C . LYS A 1 177 ? -10.499 9.125 4.187 1.00 97.81 177 LYS A C 1
ATOM 1469 O O . LYS A 1 177 ? -9.477 8.751 3.620 1.00 97.81 177 LYS A O 1
ATOM 1474 N N . GLU A 1 178 ? -11.627 8.430 4.184 1.00 97.69 178 GLU A N 1
ATOM 1475 C CA . GLU A 1 178 ? -11.796 7.190 3.443 1.00 97.69 178 GLU A CA 1
ATOM 1476 C C . GLU A 1 178 ? -12.198 7.479 1.988 1.00 97.69 178 GLU A C 1
ATOM 1478 O O . GLU A 1 178 ? -13.110 8.267 1.719 1.00 97.69 178 GLU A O 1
ATOM 1483 N N . ALA A 1 179 ? -11.543 6.807 1.044 1.00 97.81 179 ALA A N 1
ATOM 1484 C CA . ALA A 1 179 ? -11.916 6.764 -0.361 1.00 97.81 179 ALA A CA 1
ATOM 1485 C C . ALA A 1 179 ? -12.286 5.327 -0.750 1.00 97.81 179 ALA A C 1
ATOM 1487 O O . ALA A 1 179 ? -11.425 4.450 -0.827 1.00 97.81 179 ALA A O 1
ATOM 1488 N N . LYS A 1 180 ? -13.575 5.088 -1.012 1.00 97.75 180 LYS A N 1
ATOM 1489 C CA . LYS A 1 180 ? -14.076 3.775 -1.442 1.00 97.75 180 LYS A CA 1
ATOM 1490 C C . LYS A 1 180 ? -13.515 3.408 -2.814 1.00 97.75 180 LYS A C 1
ATOM 1492 O O . LYS A 1 180 ? -13.533 4.224 -3.736 1.00 97.75 180 LYS A O 1
ATOM 1497 N N . VAL A 1 181 ? -13.085 2.161 -2.960 1.00 98.19 181 VAL A N 1
ATOM 1498 C CA . VAL A 1 181 ? -12.561 1.597 -4.204 1.00 98.19 181 VAL A CA 1
ATOM 1499 C C . VAL A 1 181 ? -13.498 0.500 -4.695 1.00 98.19 181 VAL A C 1
ATOM 1501 O O . VAL A 1 181 ? -13.900 -0.395 -3.956 1.00 98.19 181 VAL A O 1
ATOM 1504 N N . SER A 1 182 ? -13.860 0.567 -5.976 1.00 97.75 182 SER A N 1
ATOM 1505 C CA . SER A 1 182 ? -14.697 -0.456 -6.604 1.00 97.75 182 SER A CA 1
ATOM 1506 C C . SER A 1 182 ? -13.991 -1.813 -6.620 1.00 97.75 182 SER A C 1
ATOM 1508 O O . SER A 1 182 ? -12.832 -1.904 -7.025 1.00 97.75 182 SER A O 1
ATOM 1510 N N . ARG A 1 183 ? -14.716 -2.892 -6.303 1.00 97.94 183 ARG A N 1
ATOM 1511 C CA . ARG A 1 183 ? -14.222 -4.281 -6.405 1.00 97.94 183 ARG A CA 1
ATOM 1512 C C . ARG A 1 183 ? -13.786 -4.673 -7.822 1.00 97.94 183 ARG A C 1
ATOM 1514 O O . ARG A 1 183 ? -12.969 -5.571 -7.973 1.00 97.94 183 ARG A O 1
ATOM 1521 N N . THR A 1 184 ? -14.213 -3.943 -8.857 1.00 98.00 184 THR A N 1
ATOM 1522 C CA . THR A 1 184 ? -13.701 -4.101 -10.235 1.00 98.00 184 THR A CA 1
ATOM 1523 C C . THR A 1 184 ? -12.192 -3.843 -10.362 1.00 98.00 184 THR A C 1
ATOM 1525 O O . THR A 1 184 ? -11.570 -4.227 -11.359 1.00 98.00 184 THR A O 1
ATOM 1528 N N . TYR A 1 185 ? -11.570 -3.205 -9.364 1.00 98.38 185 TYR A N 1
ATOM 1529 C CA . TYR A 1 185 ? -10.119 -3.071 -9.308 1.00 98.38 185 TYR A CA 1
ATOM 1530 C C . TYR A 1 185 ? -9.397 -4.396 -9.048 1.00 98.38 185 TYR A C 1
ATOM 1532 O O . TYR A 1 185 ? -8.241 -4.505 -9.446 1.00 98.38 185 TYR A O 1
ATOM 1540 N N . ILE A 1 186 ? -10.068 -5.417 -8.503 1.00 98.56 186 ILE A N 1
ATOM 1541 C CA . ILE A 1 186 ? -9.509 -6.770 -8.368 1.00 98.56 186 ILE A CA 1
ATOM 1542 C C . ILE A 1 186 ? -9.213 -7.356 -9.757 1.00 98.56 186 ILE A C 1
ATOM 1544 O O . ILE A 1 186 ? -8.083 -7.739 -10.056 1.00 98.56 186 ILE A O 1
ATOM 1548 N N . ASP A 1 187 ? -10.193 -7.317 -10.663 1.00 98.44 187 ASP A N 1
ATOM 1549 C CA . ASP A 1 187 ? -10.006 -7.771 -12.049 1.00 98.44 187 ASP A CA 1
ATOM 1550 C C . ASP A 1 187 ? -9.030 -6.877 -12.820 1.00 98.44 187 ASP A C 1
ATOM 1552 O O . ASP A 1 187 ? -8.304 -7.319 -13.712 1.00 98.44 187 ASP A O 1
ATOM 1556 N N . THR A 1 188 ? -8.999 -5.584 -12.490 1.00 98.25 188 THR A N 1
ATOM 1557 C CA . THR A 1 188 ? -8.048 -4.640 -13.087 1.00 98.25 188 THR A CA 1
ATOM 1558 C C . THR A 1 188 ? -6.614 -4.960 -12.679 1.00 98.25 188 THR A C 1
ATOM 1560 O O . THR A 1 188 ? -5.743 -4.962 -13.547 1.00 98.25 188 THR A O 1
ATOM 1563 N N . ALA A 1 189 ? -6.376 -5.282 -11.408 1.00 98.38 189 ALA A N 1
ATOM 1564 C CA . ALA A 1 189 ? -5.082 -5.723 -10.907 1.00 98.38 189 ALA A CA 1
ATOM 1565 C C . ALA A 1 189 ? -4.651 -7.038 -11.558 1.00 98.38 189 ALA A C 1
ATOM 1567 O O . ALA A 1 189 ? -3.536 -7.136 -12.066 1.00 98.38 189 ALA A O 1
ATOM 1568 N N . GLU A 1 190 ? -5.551 -8.017 -11.648 1.00 98.50 190 GLU A N 1
ATOM 1569 C CA . GLU A 1 190 ? -5.247 -9.277 -12.323 1.00 98.50 190 GLU A CA 1
ATOM 1570 C C . GLU A 1 190 ? -4.838 -9.064 -13.790 1.00 98.50 190 GLU A C 1
ATOM 1572 O O . GLU A 1 190 ? -3.821 -9.598 -14.239 1.00 98.50 190 GLU A O 1
ATOM 1577 N N . ARG A 1 191 ? -5.603 -8.264 -14.546 1.00 98.25 191 ARG A N 1
ATOM 1578 C CA . ARG A 1 191 ? -5.269 -7.935 -15.942 1.00 98.25 191 ARG A CA 1
ATOM 1579 C C . ARG A 1 191 ? -3.947 -7.184 -16.055 1.00 98.25 191 ARG A C 1
ATOM 1581 O O . ARG A 1 191 ? -3.171 -7.473 -16.962 1.00 98.25 191 ARG A O 1
ATOM 1588 N N . TYR A 1 192 ? -3.695 -6.242 -15.148 1.00 97.75 192 TYR A N 1
ATOM 1589 C CA . TYR A 1 192 ? -2.446 -5.490 -15.106 1.00 97.75 192 TYR A CA 1
ATOM 1590 C C . TYR A 1 192 ? -1.244 -6.430 -14.974 1.00 97.75 192 TYR A C 1
ATOM 1592 O O . TYR A 1 192 ? -0.354 -6.402 -15.820 1.00 97.75 192 TYR A O 1
ATOM 1600 N N . TRP A 1 193 ? -1.253 -7.326 -13.987 1.00 97.62 193 TRP A N 1
ATOM 1601 C CA . TRP A 1 193 ? -0.142 -8.248 -13.753 1.00 97.62 193 TRP A CA 1
ATOM 1602 C C . TRP A 1 193 ? 0.025 -9.294 -14.855 1.00 97.62 193 TRP A C 1
ATOM 1604 O O . TRP A 1 193 ? 1.155 -9.610 -15.227 1.00 97.62 193 TRP A O 1
ATOM 1614 N N . LYS A 1 194 ? -1.075 -9.789 -15.443 1.00 96.88 194 LYS A N 1
ATOM 1615 C CA . LYS A 1 194 ? -1.006 -10.649 -16.638 1.00 96.88 194 LYS A CA 1
ATOM 1616 C C . LYS A 1 194 ? -0.290 -9.940 -17.787 1.00 96.88 194 LYS A C 1
ATOM 1618 O O . LYS A 1 194 ? 0.611 -10.525 -18.379 1.00 96.88 194 LYS A O 1
ATOM 1623 N N . LYS A 1 195 ? -0.633 -8.672 -18.039 1.00 95.44 195 LYS A N 1
ATOM 1624 C CA . LYS A 1 195 ? 0.010 -7.853 -19.072 1.00 95.44 195 LYS A CA 1
ATOM 1625 C C . LYS A 1 195 ? 1.486 -7.588 -18.768 1.00 95.44 195 LYS A C 1
ATOM 1627 O O . LYS A 1 195 ? 2.304 -7.673 -19.673 1.00 95.44 195 LYS A O 1
ATOM 1632 N N . VAL A 1 196 ? 1.845 -7.292 -17.516 1.00 94.62 196 VAL A N 1
ATOM 1633 C CA . VAL A 1 196 ? 3.257 -7.124 -17.113 1.00 94.62 196 VAL A CA 1
ATOM 1634 C C . VAL A 1 196 ? 4.057 -8.391 -17.429 1.00 94.62 196 VAL A C 1
ATOM 1636 O O . VAL A 1 196 ? 5.089 -8.308 -18.088 1.00 94.62 196 VAL A O 1
ATOM 1639 N N . LYS A 1 197 ? 3.552 -9.568 -17.036 1.00 92.56 197 LYS A N 1
ATOM 1640 C CA . LYS A 1 197 ? 4.206 -10.853 -17.330 1.00 92.56 197 LYS A CA 1
ATOM 1641 C C . LYS A 1 197 ? 4.314 -11.151 -18.817 1.00 92.56 197 LYS A C 1
ATOM 1643 O O . LYS A 1 197 ? 5.292 -11.757 -19.234 1.00 92.56 197 LYS A O 1
ATOM 1648 N N . GLU A 1 198 ? 3.292 -10.807 -19.591 1.00 93.44 198 GLU A N 1
ATOM 1649 C CA . GLU A 1 198 ? 3.300 -10.980 -21.042 1.00 93.44 198 GLU A CA 1
ATOM 1650 C C . GLU A 1 198 ? 4.394 -10.123 -21.679 1.00 93.44 198 GLU A C 1
ATOM 1652 O O . GLU A 1 198 ? 5.257 -10.663 -22.358 1.00 93.44 198 GLU A O 1
ATOM 1657 N N . LEU A 1 199 ? 4.431 -8.828 -21.353 1.00 93.38 199 LEU A N 1
ATOM 1658 C CA . LEU A 1 199 ? 5.409 -7.886 -21.899 1.00 93.38 199 LEU A CA 1
ATOM 1659 C C . LEU A 1 199 ? 6.858 -8.244 -21.556 1.00 93.38 199 LEU A C 1
ATOM 1661 O O . LEU A 1 199 ? 7.753 -7.934 -22.329 1.00 93.38 199 LEU A O 1
ATOM 1665 N N . PHE A 1 200 ? 7.103 -8.901 -20.422 1.00 92.50 200 PHE A N 1
ATOM 1666 C CA . PHE A 1 200 ? 8.449 -9.350 -20.052 1.00 92.50 200 PHE A CA 1
ATOM 1667 C C . PHE A 1 200 ? 8.968 -10.503 -20.917 1.00 92.50 200 PHE A C 1
ATOM 1669 O O . PHE A 1 200 ? 10.178 -10.699 -20.990 1.00 92.50 200 PHE A O 1
ATOM 1676 N N . LYS A 1 201 ? 8.088 -11.274 -21.571 1.00 89.06 201 LYS A N 1
ATOM 1677 C CA . LYS A 1 201 ? 8.508 -12.386 -22.442 1.00 89.06 201 LYS A CA 1
ATOM 1678 C C . LYS A 1 201 ? 9.190 -11.900 -23.716 1.00 89.06 201 LYS A C 1
ATOM 1680 O O . LYS A 1 201 ? 10.052 -12.600 -24.235 1.00 89.06 201 LYS A O 1
ATOM 1685 N N . ASP A 1 202 ? 8.821 -10.709 -24.178 1.00 86.56 202 ASP A N 1
ATOM 1686 C CA . ASP A 1 202 ? 9.321 -10.118 -25.420 1.00 86.56 202 ASP A CA 1
ATOM 1687 C C . ASP A 1 202 ? 10.575 -9.246 -25.193 1.00 86.56 202 ASP A C 1
ATOM 1689 O O . ASP A 1 202 ? 11.044 -8.568 -26.106 1.00 86.56 202 ASP A O 1
ATOM 1693 N N . GLY A 1 203 ? 11.138 -9.266 -23.976 1.00 88.00 203 GLY A N 1
ATOM 1694 C CA . GLY A 1 203 ? 12.274 -8.439 -23.574 1.00 88.00 203 GLY A CA 1
ATOM 1695 C C . GLY A 1 203 ? 11.838 -7.076 -23.035 1.00 88.00 203 GLY A C 1
ATOM 1696 O O . GLY A 1 203 ? 10.881 -6.979 -22.267 1.00 88.00 203 GLY A O 1
ATOM 1697 N N . LEU A 1 204 ? 12.572 -6.019 -23.395 1.00 91.38 204 LEU A N 1
ATOM 1698 C CA . LEU A 1 204 ? 12.307 -4.659 -22.923 1.00 91.38 204 LEU A CA 1
ATOM 1699 C C . LEU A 1 204 ? 10.911 -4.180 -23.381 1.00 91.38 204 LEU A C 1
ATOM 1701 O O . LEU A 1 204 ? 10.694 -4.031 -24.585 1.00 91.38 204 LEU A O 1
ATOM 1705 N N . PRO A 1 205 ? 9.983 -3.869 -22.453 1.00 90.81 205 PRO A N 1
ATOM 1706 C CA . PRO A 1 205 ? 8.654 -3.378 -22.800 1.00 90.81 205 PRO A CA 1
ATOM 1707 C C . PRO A 1 205 ? 8.709 -2.027 -23.535 1.00 90.81 205 PRO A C 1
ATOM 1709 O O . PRO A 1 205 ? 9.629 -1.242 -23.266 1.00 90.81 205 PRO A O 1
ATOM 1712 N N . PRO A 1 206 ? 7.719 -1.730 -24.404 1.00 84.69 206 PRO A N 1
ATOM 1713 C CA . PRO A 1 206 ? 7.654 -0.466 -25.139 1.00 84.69 206 PRO A CA 1
ATOM 1714 C C . PRO A 1 206 ? 7.694 0.754 -24.204 1.00 84.69 206 PRO A C 1
ATOM 1716 O O . PRO A 1 206 ? 6.989 0.747 -23.165 1.00 84.69 206 PRO A O 1
#

Sequence (206 aa):
MIDLFEIYDNYILDKRDENYEKRYEGNDDWLHASGAGMCVRKHYYAYVEKLPTPDKDSDTMRLFRLGDLVHTDMQKALQLYADENNLEVYIETEITIPRLNVRSFIDAMIVEDGALYDIKTCNDYKWQSLFSKHGSLDNARNYMVQLGTYGLYFRDNGMDIKKMSLLFYNKNDSRVKEAKVSRTYIDTAERYWKKVKELFKDGLPP